Protein 4QMH (pdb70)

Foldseek 3Di:
DDPDDAAACQVVLDPVLLCQLPDPDVVSVVVSLVVVLVSLVVRQAHELRNHPVLLSLLCQCVDPDPVSVQSSLVVLLSVLRRHFQSLLVRCVRHVLSLLQQLQDPDVVSVVSSVSSLVSNCVRNNNLSVLPDLSLLVCLPVHDPSSLLSSLQVLLVPLVPDDLVSHDLVSLVSCLVSLLDQCVDPDPSSVVSSLSNLLSSCLRQNLVRSVVVCVVVVDPPSVSSVVSSVVNRVVHD

Nearest PDB structures (foldseek):
  4qmh-assembly1_A  TM=1.004E+00  e=2.503E-33  Drosophila melanogaster
  4qmi-assembly2_B  TM=9.605E-01  e=7.818E-17  Homo sapiens
  2qk2-assembly1_A  TM=7.156E-01  e=2.755E-08  Drosophila melanogaster
  5nr4-assembly2_B  TM=7.474E-01  e=2.096E-05  Homo sapiens
  8fl3-assembly1_NT  TM=2.876E-01  e=5.074E-02  Homo sapiens

Sequence (236 aa):
ADLLPRVDIAPQITEALLKEMSDKDWKTRNEGLTKLQAIISEARLIKPSIGDLAPALAHRLVDSNAKIAQTTLAICEQLATAMGAGCRNHVRNLFPGFLHALGDNKSFVRAAALNCINSFGEKGGYKEFFESEMIADALKGGSPALKTELWAWLADKLPGLPPKSVSKEDIHSMVPHLYAHICDRNADVRKNANEAVLGIMIHLGFDAMNRALDKQKPASKKDILAALEKARPNLP

Structure (mmCIF, N/CA/C/O backbone):
data_4QMH
#
_entry.id   4QMH
#
_cell.length_a   31.788
_cell.length_b   32.613
_cell.length_c   59.795
_cell.angle_alpha   100.05
_cell.angle_beta   95.23
_cell.angle_gamma   109.95
#
_symmetry.space_group_name_H-M   'P 1'
#
loop_
_entity.id
_entity.type
_entity.pdbx_description
1 polymer LP04448p
2 non-polymer 'SULFATE ION'
3 water water
#
loop_
_atom_site.group_PDB
_atom_site.id
_atom_site.type_symbol
_atom_site.label_atom_id
_atom_site.label_alt_id
_atom_site.label_comp_id
_atom_site.label_asym_id
_atom_site.label_entity_id
_atom_site.label_seq_id
_atom_site.pdbx_PDB_ins_code
_atom_site.Cartn_x
_atom_site.Cartn_y
_atom_site.Cartn_z
_atom_site.occupancy
_atom_site.B_iso_or_equiv
_atom_site.auth_seq_id
_atom_site.auth_comp_id
_atom_site.auth_asym_id
_atom_site.auth_atom_id
_atom_site.pdbx_PDB_model_num
ATOM 1 N N . ALA A 1 6 ? 41.498 -4.384 5.382 1.00 26.31 849 ALA A N 1
ATOM 2 C CA . ALA A 1 6 ? 40.523 -5.218 4.676 1.00 24.08 849 ALA A CA 1
ATOM 3 C C . ALA A 1 6 ? 40.471 -6.640 5.234 1.00 22.69 849 ALA A C 1
ATOM 4 O O . ALA A 1 6 ? 41.503 -7.205 5.619 1.00 23.79 849 ALA A O 1
ATOM 6 N N . ASP A 1 7 ? 39.267 -7.212 5.286 1.00 13.62 850 ASP A N 1
ATOM 7 C CA . ASP A 1 7 ? 39.128 -8.624 5.634 1.00 10.81 850 ASP A CA 1
ATOM 8 C C . ASP A 1 7 ? 39.671 -9.501 4.500 1.00 7.90 850 ASP A C 1
ATOM 9 O O . ASP A 1 7 ? 40.206 -8.984 3.509 1.00 13.14 850 ASP A O 1
ATOM 14 N N . LEU A 1 8 ? 39.566 -10.818 4.652 1.00 7.61 851 LEU A N 1
ATOM 15 C CA . LEU A 1 8 ? 40.129 -11.760 3.689 1.00 9.96 851 LEU A CA 1
ATOM 16 C C . LEU A 1 8 ? 39.060 -12.385 2.797 1.00 11.23 851 LEU A C 1
ATOM 17 O O . LEU A 1 8 ? 39.312 -13.386 2.124 1.00 12.06 851 LEU A O 1
ATOM 22 N N . LEU A 1 9 ? 37.869 -11.795 2.791 1.00 10.68 852 LEU A N 1
ATOM 23 C CA . LEU A 1 9 ? 36.823 -12.242 1.870 1.00 8.38 852 LEU A CA 1
ATOM 24 C C . LEU A 1 9 ? 37.177 -11.872 0.437 1.00 9.72 852 LEU A C 1
ATOM 25 O O . LEU A 1 9 ? 37.816 -10.841 0.184 1.00 13.25 852 LEU A O 1
ATOM 30 N N . PRO A 1 10 ? 36.745 -12.698 -0.523 1.00 12.16 853 PRO A N 1
ATOM 31 C CA . PRO A 1 10 ? 36.979 -12.319 -1.913 1.00 14.22 853 PRO A CA 1
ATOM 32 C C . PRO A 1 10 ? 36.041 -11.176 -2.243 1.00 15.25 853 PRO A C 1
ATOM 33 O O . PRO A 1 10 ? 34.815 -11.282 -2.069 1.00 15.68 853 PRO A O 1
ATOM 37 N N . ARG A 1 11 ? 36.620 -10.065 -2.666 1.00 10.99 854 ARG A N 1
ATOM 38 C CA . ARG A 1 11 ? 35.831 -8.874 -2.927 1.00 9.12 854 ARG A CA 1
ATOM 39 C C . ARG A 1 11 ? 36.066 -8.366 -4.337 1.00 11.17 854 ARG A C 1
ATOM 40 O O . ARG A 1 11 ? 37.207 -8.271 -4.798 1.00 14.70 854 ARG A O 1
ATOM 48 N N . VAL A 1 12 ? 34.971 -8.050 -5.021 1.00 9.29 855 VAL A N 1
ATOM 49 C CA . VAL A 1 12 ? 35.037 -7.540 -6.384 1.00 16.03 855 VAL A CA 1
ATOM 50 C C . VAL A 1 12 ? 35.288 -6.036 -6.366 1.00 14.12 855 VAL A C 1
ATOM 51 O O . VAL A 1 12 ? 34.645 -5.305 -5.619 1.00 13.05 855 VAL A O 1
ATOM 55 N N . ASP A 1 13 ? 36.223 -5.573 -7.191 1.00 13.50 856 ASP A N 1
ATOM 56 C CA . ASP A 1 13 ? 36.400 -4.144 -7.382 1.00 12.46 856 ASP A CA 1
ATOM 57 C C . ASP A 1 13 ? 35.419 -3.685 -8.460 1.00 14.91 856 ASP A C 1
ATOM 58 O O . ASP A 1 13 ? 35.597 -4.008 -9.633 1.00 14.22 856 ASP A O 1
ATOM 63 N N . ILE A 1 14 ? 34.382 -2.950 -8.069 1.00 11.49 857 ILE A N 1
ATOM 64 C CA . ILE A 1 14 ? 33.392 -2.488 -9.048 1.00 12.64 857 ILE A CA 1
ATOM 65 C C . ILE A 1 14 ? 33.719 -1.117 -9.636 1.00 10.59 857 ILE A C 1
ATOM 66 O O . ILE A 1 14 ? 32.974 -0.603 -10.467 1.00 11.89 857 ILE A O 1
ATOM 71 N N . ALA A 1 15 ? 34.825 -0.518 -9.209 1.00 12.00 858 ALA A N 1
ATOM 72 C CA . ALA A 1 15 ? 35.195 0.794 -9.738 1.00 13.42 858 ALA A CA 1
ATOM 73 C C . ALA A 1 15 ? 35.162 0.863 -11.271 1.00 10.79 858 ALA A C 1
ATOM 74 O O . ALA A 1 15 ? 34.649 1.826 -11.824 1.00 14.61 858 ALA A O 1
ATOM 76 N N . PRO A 1 16 ? 35.722 -0.147 -11.960 1.00 14.74 859 PRO A N 1
ATOM 77 C CA . PRO A 1 16 ? 35.698 -0.089 -13.427 1.00 14.80 859 PRO A CA 1
ATOM 78 C C . PRO A 1 16 ? 34.286 -0.027 -14.019 1.00 13.51 859 PRO A C 1
ATOM 79 O O . PRO A 1 16 ? 34.129 0.432 -15.151 1.00 16.58 859 PRO A O 1
ATOM 83 N N . GLN A 1 17 ? 33.283 -0.475 -13.266 1.00 12.09 860 GLN A N 1
ATOM 84 C CA . GLN A 1 17 ? 31.899 -0.472 -13.753 1.00 12.12 860 GLN A CA 1
ATOM 85 C C . GLN A 1 17 ? 31.196 0.856 -13.490 1.00 12.88 860 GLN A C 1
ATOM 86 O O . GLN A 1 17 ? 30.110 1.108 -14.024 1.00 13.07 860 GLN A O 1
ATOM 92 N N . ILE A 1 18 ? 31.807 1.701 -12.665 1.00 11.16 861 ILE A N 1
ATOM 93 C CA . ILE A 1 18 ? 31.256 3.029 -12.416 1.00 10.01 861 ILE A CA 1
ATOM 94 C C . ILE A 1 18 ? 31.761 3.975 -13.503 1.00 15.29 861 ILE A C 1
ATOM 95 O O . ILE A 1 18 ? 32.654 4.794 -13.283 1.00 14.48 861 ILE A O 1
ATOM 100 N N . THR A 1 19 ? 31.162 3.858 -14.679 1.00 10.28 862 THR A N 1
ATOM 101 C CA . THR A 1 19 ? 31.632 4.574 -15.856 1.00 10.67 862 THR A CA 1
ATOM 102 C C . THR A 1 19 ? 31.115 6.008 -15.898 1.00 12.69 862 THR A C 1
ATOM 103 O O . THR A 1 19 ? 30.171 6.367 -15.196 1.00 13.65 862 THR A O 1
ATOM 107 N N . GLU A 1 20 ? 31.733 6.837 -16.732 1.00 14.73 863 GLU A N 1
ATOM 108 C CA . GLU A 1 20 ? 31.233 8.189 -16.916 1.00 13.14 863 GLU A CA 1
ATOM 109 C C . GLU A 1 20 ? 29.789 8.154 -17.407 1.00 16.91 863 GLU A C 1
ATOM 110 O O . GLU A 1 20 ? 28.972 9.005 -17.029 1.00 15.68 863 GLU A O 1
ATOM 116 N N . ALA A 1 21 ? 29.481 7.174 -18.253 1.00 12.90 864 ALA A N 1
ATOM 117 C CA . ALA A 1 21 ? 28.135 7.062 -18.815 1.00 18.64 864 ALA A CA 1
ATOM 118 C C . ALA A 1 21 ? 27.107 6.765 -17.728 1.00 15.06 864 ALA A C 1
ATOM 119 O O . ALA A 1 21 ? 26.017 7.342 -17.724 1.00 14.51 864 ALA A O 1
ATOM 121 N N . LEU A 1 22 ? 27.449 5.851 -16.825 1.00 12.82 865 LEU A N 1
ATOM 122 C CA . LEU A 1 22 ? 26.550 5.520 -15.724 1.00 10.48 865 LEU A CA 1
ATOM 123 C C . LEU A 1 22 ? 26.322 6.751 -14.851 1.00 12.05 865 LEU A C 1
ATOM 124 O O . LEU A 1 22 ? 25.192 7.069 -14.510 1.00 10.72 865 LEU A O 1
ATOM 129 N N . LEU A 1 23 ? 27.395 7.459 -14.501 1.00 10.65 866 LEU A N 1
ATOM 130 C CA . LEU A 1 23 ? 27.249 8.653 -13.677 1.00 11.40 866 LEU A CA 1
ATOM 131 C C . LEU A 1 23 ? 26.433 9.736 -14.374 1.00 9.72 866 LEU A C 1
ATOM 132 O O . LEU A 1 23 ? 25.638 10.433 -13.750 1.00 14.42 866 LEU A O 1
ATOM 137 N N . LYS A 1 24 ? 26.626 9.871 -15.679 1.00 11.92 867 LYS A N 1
ATOM 138 C CA . LYS A 1 24 ? 25.853 10.833 -16.444 1.00 12.66 867 LYS A CA 1
ATOM 139 C C . LYS A 1 24 ? 24.367 10.476 -16.457 1.00 13.13 867 LYS A C 1
ATOM 140 O O . LYS A 1 24 ? 23.513 11.355 -16.312 1.00 18.41 867 LYS A O 1
ATOM 146 N N . GLU A 1 25 ? 24.059 9.191 -16.621 1.00 12.68 868 GLU A N 1
ATOM 147 C CA . GLU A 1 25 ? 22.661 8.750 -16.585 1.00 12.09 868 GLU A CA 1
ATOM 148 C C . GLU A 1 25 ? 22.049 9.023 -15.212 1.00 12.48 868 GLU A C 1
ATOM 149 O O . GLU A 1 25 ? 20.925 9.517 -15.106 1.00 13.69 868 GLU A O 1
ATOM 155 N N . MET A 1 26 ? 22.803 8.710 -14.163 1.00 9.48 869 MET A N 1
ATOM 156 C CA . MET A 1 26 ? 22.351 8.938 -12.790 1.00 7.44 869 MET A CA 1
ATOM 157 C C . MET A 1 26 ? 22.038 10.406 -12.491 1.00 10.42 869 MET A C 1
ATOM 158 O O . MET A 1 26 ? 21.237 10.700 -11.600 1.00 10.04 869 MET A O 1
ATOM 163 N N . SER A 1 27 ? 22.674 11.325 -13.216 1.00 11.48 870 SER A N 1
ATOM 164 C CA . SER A 1 27 ? 22.476 12.751 -12.952 1.00 13.36 870 SER A CA 1
ATOM 165 C C . SER A 1 27 ? 21.690 13.481 -14.054 1.00 14.07 870 SER A C 1
ATOM 166 O O . SER A 1 27 ? 21.701 14.711 -14.125 1.00 18.45 870 SER A O 1
ATOM 169 N N . ASP A 1 28 ? 21.007 12.719 -14.903 1.00 15.61 871 ASP A N 1
ATOM 170 C CA . ASP A 1 28 ? 20.181 13.296 -15.970 1.00 14.57 871 ASP A CA 1
ATOM 171 C C . ASP A 1 28 ? 19.125 14.248 -15.402 1.00 13.38 871 ASP A C 1
ATOM 172 O O . ASP A 1 28 ? 18.716 14.109 -14.258 1.00 13.72 871 ASP A O 1
ATOM 177 N N . LYS A 1 29 ? 18.679 15.212 -16.205 1.00 17.72 872 LYS A N 1
ATOM 178 C CA . LYS A 1 29 ? 17.630 16.135 -15.773 1.00 20.26 872 LYS A CA 1
ATOM 179 C C . LYS A 1 29 ? 16.267 15.451 -15.560 1.00 13.69 872 LYS A C 1
ATOM 180 O O . LYS A 1 29 ? 15.428 15.955 -14.808 1.00 14.67 872 LYS A O 1
ATOM 186 N N . ASP A 1 30 ? 16.059 14.305 -16.206 1.00 16.10 873 ASP A N 1
ATOM 187 C CA . ASP A 1 30 ? 14.792 13.574 -16.111 1.00 15.14 873 ASP A CA 1
ATOM 188 C C . ASP A 1 30 ? 14.855 12.519 -15.019 1.00 13.88 873 ASP A C 1
ATOM 189 O O . ASP A 1 30 ? 15.695 11.633 -15.075 1.00 15.23 873 ASP A O 1
ATOM 194 N N . TRP A 1 31 ? 13.966 12.605 -14.032 1.00 13.20 874 TRP A N 1
ATOM 195 C CA . TRP A 1 31 ? 14.031 11.667 -12.910 1.00 12.13 874 TRP A CA 1
ATOM 196 C C . TRP A 1 31 ? 13.916 10.204 -13.352 1.00 9.69 874 TRP A C 1
ATOM 197 O O . TRP A 1 31 ? 14.555 9.331 -12.764 1.00 12.47 874 TRP A O 1
ATOM 208 N N . LYS A 1 32 ? 13.130 9.930 -14.394 1.00 12.39 875 LYS A N 1
ATOM 209 C CA . LYS A 1 32 ? 12.998 8.552 -14.863 1.00 12.28 875 LYS A CA 1
ATOM 210 C C . LYS A 1 32 ? 14.332 8.029 -15.372 1.00 10.76 875 LYS A C 1
ATOM 211 O O . LYS A 1 32 ? 14.643 6.854 -15.207 1.00 14.27 875 LYS A O 1
ATOM 217 N N . THR A 1 33 ? 15.131 8.910 -15.968 1.00 9.52 876 THR A N 1
ATOM 218 C CA . THR A 1 33 ? 16.449 8.514 -16.454 1.00 12.26 876 THR A CA 1
ATOM 219 C C . THR A 1 33 ? 17.433 8.310 -15.303 1.00 11.07 876 THR A C 1
ATOM 220 O O . THR A 1 33 ? 18.205 7.354 -15.311 1.00 11.18 876 THR A O 1
ATOM 224 N N . ARG A 1 34 ? 17.411 9.202 -14.316 1.00 14.15 877 ARG A N 1
ATOM 225 C CA . ARG A 1 34 ? 18.194 8.973 -13.099 1.00 9.50 877 ARG A CA 1
ATOM 226 C C . ARG A 1 34 ? 17.847 7.615 -12.481 1.00 9.08 877 ARG A C 1
ATOM 227 O O . ARG A 1 34 ? 18.716 6.891 -11.996 1.00 9.66 877 ARG A O 1
ATOM 235 N N . ASN A 1 35 ? 16.568 7.269 -12.500 1.00 9.92 878 ASN A N 1
ATOM 236 C CA . ASN A 1 35 ? 16.143 6.010 -11.908 1.00 11.08 878 ASN A CA 1
ATOM 237 C C . ASN A 1 35 ? 16.713 4.819 -12.668 1.00 10.93 878 ASN A C 1
ATOM 238 O O . ASN A 1 35 ? 17.097 3.814 -12.073 1.00 11.21 878 ASN A O 1
ATOM 243 N N . GLU A 1 36 ? 16.761 4.943 -13.988 1.00 11.32 879 GLU A N 1
ATOM 244 C CA . GLU A 1 36 ? 17.366 3.908 -14.815 1.00 11.74 879 GLU A CA 1
ATOM 245 C C . GLU A 1 36 ? 18.829 3.701 -14.447 1.00 10.47 879 GLU A C 1
ATOM 246 O O . GLU A 1 36 ? 19.322 2.570 -14.447 1.00 12.93 879 GLU A O 1
ATOM 252 N N . GLY A 1 37 ? 19.524 4.792 -14.142 1.00 10.60 880 GLY A N 1
ATOM 253 C CA . GLY A 1 37 ? 20.903 4.710 -13.700 1.00 9.36 880 GLY A CA 1
ATOM 254 C C . GLY A 1 37 ? 21.010 3.951 -12.399 1.00 7.84 880 GLY A C 1
ATOM 255 O O . GLY A 1 37 ? 21.865 3.079 -12.241 1.00 9.75 880 GLY A O 1
ATOM 256 N N . LEU A 1 38 ? 20.149 4.290 -11.446 1.00 8.58 881 LEU A N 1
ATOM 257 C CA . LEU A 1 38 ? 20.156 3.583 -10.171 1.00 8.83 881 LEU A CA 1
ATOM 258 C C . LEU A 1 38 ? 19.799 2.113 -10.367 1.00 7.81 881 LEU A C 1
ATOM 259 O O . LEU A 1 38 ? 20.326 1.255 -9.668 1.00 10.96 881 LEU A O 1
ATOM 264 N N . THR A 1 39 ? 18.927 1.821 -11.330 1.00 10.66 882 THR A N 1
ATOM 265 C CA . THR A 1 39 ? 18.560 0.429 -11.599 1.00 13.57 882 THR A CA 1
ATOM 266 C C . THR A 1 39 ? 19.780 -0.365 -12.040 1.00 11.74 882 THR A C 1
ATOM 267 O O . THR A 1 39 ? 19.995 -1.493 -11.585 1.00 12.53 882 THR A O 1
ATOM 271 N N . LYS A 1 40 ? 20.585 0.230 -12.912 1.00 8.37 883 LYS A N 1
ATOM 272 C CA . LYS A 1 40 ? 21.811 -0.420 -13.377 1.00 8.38 883 LYS A CA 1
ATOM 273 C C . LYS A 1 40 ? 22.791 -0.600 -12.221 1.00 11.48 883 LYS A C 1
ATOM 274 O O . LYS A 1 40 ? 23.432 -1.644 -12.103 1.00 12.97 883 LYS A O 1
ATOM 280 N N . LEU A 1 41 ? 22.891 0.427 -11.374 1.00 10.76 884 LEU A N 1
ATOM 281 C CA . LEU A 1 41 ? 23.786 0.406 -10.223 1.00 9.49 884 LEU A CA 1
ATOM 282 C C . LEU A 1 41 ? 23.426 -0.714 -9.254 1.00 7.55 884 LEU A C 1
ATOM 283 O O . LEU A 1 41 ? 24.296 -1.424 -8.755 1.00 8.78 884 LEU A O 1
ATOM 288 N N . GLN A 1 42 ? 22.132 -0.878 -9.003 1.00 9.73 885 GLN A N 1
ATOM 289 C CA . GLN A 1 42 ? 21.656 -1.900 -8.085 1.00 9.65 885 GLN A CA 1
ATOM 290 C C . GLN A 1 42 ? 22.073 -3.279 -8.578 1.00 11.02 885 GLN A C 1
ATOM 291 O O . GLN A 1 42 ? 22.482 -4.126 -7.790 1.00 12.65 885 GLN A O 1
ATOM 297 N N . ALA A 1 43 ? 21.990 -3.485 -9.893 1.00 10.71 886 ALA A N 1
ATOM 298 C CA . ALA A 1 43 ? 22.335 -4.771 -10.493 1.00 13.01 886 ALA A CA 1
ATOM 299 C C . ALA A 1 43 ? 23.841 -5.038 -10.415 1.00 14.17 886 ALA A C 1
ATOM 300 O O . ALA A 1 43 ? 24.271 -6.185 -10.224 1.00 13.42 886 ALA A O 1
ATOM 302 N N . ILE A 1 44 ? 24.636 -3.981 -10.571 1.00 12.44 887 ILE A N 1
ATOM 303 C CA . ILE A 1 44 ? 26.092 -4.088 -10.478 1.00 11.21 887 ILE A CA 1
ATOM 304 C C . ILE A 1 44 ? 26.487 -4.551 -9.083 1.00 10.75 887 ILE A C 1
ATOM 305 O O . ILE A 1 44 ? 27.300 -5.470 -8.928 1.00 11.45 887 ILE A O 1
ATOM 310 N N . ILE A 1 45 ? 25.900 -3.921 -8.065 1.00 9.90 888 ILE A N 1
ATOM 311 C CA . ILE A 1 45 ? 26.190 -4.298 -6.686 1.00 7.89 888 ILE A CA 1
ATOM 312 C C . ILE A 1 45 ? 25.700 -5.717 -6.371 1.00 11.53 888 ILE A C 1
ATOM 313 O O . ILE A 1 45 ? 26.435 -6.517 -5.788 1.00 11.35 888 ILE A O 1
ATOM 318 N N . SER A 1 46 ? 24.464 -6.035 -6.756 1.00 11.49 889 SER A N 1
ATOM 319 C CA . SER A 1 46 ? 23.904 -7.362 -6.512 1.00 13.55 889 SER A CA 1
ATOM 320 C C . SER A 1 46 ? 24.738 -8.476 -7.136 1.00 12.44 889 SER A C 1
ATOM 321 O O . SER A 1 46 ? 24.952 -9.530 -6.527 1.00 15.79 889 SER A O 1
ATOM 324 N N . GLU A 1 47 ? 25.193 -8.249 -8.361 1.00 10.32 890 GLU A N 1
ATOM 325 C CA . GLU A 1 47 ? 25.938 -9.275 -9.089 1.00 11.89 890 GLU A CA 1
ATOM 326 C C . GLU A 1 47 ? 27.303 -9.511 -8.438 1.00 14.21 890 GLU A C 1
ATOM 327 O O . GLU A 1 47 ? 27.780 -10.645 -8.375 1.00 15.64 890 GLU A O 1
ATOM 333 N N . ALA A 1 48 ? 27.933 -8.444 -7.951 1.00 13.82 891 ALA A N 1
ATOM 334 C CA . ALA A 1 48 ? 29.215 -8.578 -7.265 1.00 11.16 891 ALA A CA 1
ATOM 335 C C . ALA A 1 48 ? 29.082 -9.208 -5.869 1.00 10.75 891 ALA A C 1
ATOM 336 O O . ALA A 1 48 ? 29.933 -10.002 -5.443 1.00 11.82 891 ALA A O 1
ATOM 338 N N . ARG A 1 49 ? 27.996 -8.849 -5.187 1.00 11.18 892 ARG A N 1
ATOM 339 C CA . ARG A 1 49 ? 27.679 -9.263 -3.813 1.00 9.61 892 ARG A CA 1
ATOM 340 C C . ARG A 1 49 ? 28.596 -8.652 -2.750 1.00 10.09 892 ARG A C 1
ATOM 341 O O . ARG A 1 49 ? 28.126 -7.932 -1.872 1.00 9.49 892 ARG A O 1
ATOM 349 N N . LEU A 1 50 ? 29.884 -8.967 -2.816 1.00 8.62 893 LEU A N 1
ATOM 350 C CA . LEU A 1 50 ? 30.857 -8.377 -1.895 1.00 6.41 893 LEU A CA 1
ATOM 351 C C . LEU A 1 50 ? 31.868 -7.579 -2.691 1.00 8.24 893 LEU A C 1
ATOM 352 O O . LEU A 1 50 ? 32.416 -8.072 -3.674 1.00 10.18 893 LEU A O 1
ATOM 357 N N . ILE A 1 51 ? 32.105 -6.337 -2.271 1.00 7.89 894 ILE A N 1
ATOM 358 C CA . ILE A 1 51 ? 32.920 -5.411 -3.059 1.00 5.99 894 ILE A CA 1
ATOM 359 C C . ILE A 1 51 ? 34.030 -4.743 -2.245 1.00 10.82 894 ILE A C 1
ATOM 360 O O . ILE A 1 51 ? 33.974 -4.690 -1.019 1.00 11.12 894 ILE A O 1
ATOM 365 N N . LYS A 1 52 ? 35.041 -4.247 -2.949 1.00 12.35 895 LYS A N 1
ATOM 366 C CA . LYS A 1 52 ? 36.103 -3.463 -2.340 1.00 10.43 895 LYS A CA 1
ATOM 367 C C . LYS A 1 52 ? 35.582 -2.048 -2.100 1.00 8.68 895 LYS A C 1
ATOM 368 O O . LYS A 1 52 ? 34.538 -1.671 -2.622 1.00 8.38 895 LYS A O 1
ATOM 374 N N . PRO A 1 53 ? 36.305 -1.252 -1.302 1.00 9.02 896 PRO A N 1
ATOM 375 C CA . PRO A 1 53 ? 35.851 0.115 -1.016 1.00 12.81 896 PRO A CA 1
ATOM 376 C C . PRO A 1 53 ? 36.039 1.088 -2.179 1.00 7.50 896 PRO A C 1
ATOM 377 O O . PRO A 1 53 ? 35.526 2.202 -2.138 1.00 14.35 896 PRO A O 1
ATOM 381 N N . SER A 1 54 ? 36.784 0.676 -3.197 1.00 11.23 897 SER A N 1
ATOM 382 C CA . SER A 1 54 ? 37.062 1.531 -4.347 1.00 12.31 897 SER A CA 1
ATOM 383 C C . SER A 1 54 ? 35.871 1.560 -5.304 1.00 11.73 897 SER A C 1
ATOM 384 O O . SER A 1 54 ? 35.578 0.565 -5.978 1.00 12.68 897 SER A O 1
ATOM 387 N N . ILE A 1 55 ? 35.183 2.696 -5.366 1.00 7.70 898 ILE A N 1
ATOM 388 C CA . ILE A 1 55 ? 33.997 2.801 -6.214 1.00 9.42 898 ILE A CA 1
ATOM 389 C C . ILE A 1 55 ? 34.056 4.006 -7.149 1.00 11.77 898 ILE A C 1
ATOM 390 O O . ILE A 1 55 ? 33.032 4.573 -7.524 1.00 11.25 898 ILE A O 1
ATOM 395 N N . GLY A 1 56 ? 35.267 4.376 -7.554 1.00 14.75 899 GLY A N 1
ATOM 396 C CA . GLY A 1 56 ? 35.432 5.478 -8.483 1.00 14.82 899 GLY A CA 1
ATOM 397 C C . GLY A 1 56 ? 34.855 6.747 -7.884 1.00 10.62 899 GLY A C 1
ATOM 398 O O . GLY A 1 56 ? 35.149 7.080 -6.733 1.00 13.99 899 GLY A O 1
ATOM 399 N N . ASP A 1 57 ? 34.026 7.452 -8.653 1.00 14.68 900 ASP A N 1
ATOM 400 C CA . ASP A 1 57 ? 33.393 8.676 -8.178 1.00 15.50 900 ASP A CA 1
ATOM 401 C C . ASP A 1 57 ? 31.945 8.455 -7.732 1.00 15.43 900 ASP A C 1
ATOM 402 O O . ASP A 1 57 ? 31.144 9.391 -7.708 1.00 13.77 900 ASP A O 1
ATOM 407 N N . LEU A 1 58 ? 31.611 7.218 -7.384 1.00 13.83 901 LEU A N 1
ATOM 408 C CA . LEU A 1 58 ? 30.230 6.886 -7.061 1.00 10.26 901 LEU A CA 1
ATOM 409 C C . LEU A 1 58 ? 29.704 7.583 -5.801 1.00 11.29 901 LEU A C 1
ATOM 410 O O . LEU A 1 58 ? 28.534 7.956 -5.751 1.00 11.31 901 LEU A O 1
ATOM 415 N N . ALA A 1 59 ? 30.546 7.749 -4.778 1.00 10.73 902 ALA A N 1
ATOM 416 C CA . ALA A 1 59 ? 30.049 8.276 -3.502 1.00 11.48 902 ALA A CA 1
ATOM 417 C C . ALA A 1 59 ? 29.492 9.695 -3.605 1.00 10.94 902 ALA A C 1
ATOM 418 O O . ALA A 1 59 ? 28.388 9.957 -3.140 1.00 10.23 902 ALA A O 1
ATOM 420 N N . PRO A 1 60 ? 30.238 10.618 -4.232 1.00 11.20 903 PRO A N 1
ATOM 421 C CA . PRO A 1 60 ? 29.662 11.958 -4.382 1.00 14.94 903 PRO A CA 1
ATOM 422 C C . PRO A 1 60 ? 28.416 11.940 -5.272 1.00 12.55 903 PRO A C 1
ATOM 423 O O . PRO A 1 60 ? 27.470 12.696 -5.034 1.00 12.91 903 PRO A O 1
ATOM 427 N N . ALA A 1 61 ? 28.415 11.062 -6.268 1.00 11.33 904 ALA A N 1
ATOM 428 C CA . ALA A 1 61 ? 27.257 10.908 -7.143 1.00 10.45 904 ALA A CA 1
ATOM 429 C C . ALA A 1 61 ? 26.031 10.476 -6.346 1.00 11.18 904 ALA A C 1
ATOM 430 O O . ALA A 1 61 ? 24.952 11.036 -6.516 1.00 10.10 904 ALA A O 1
ATOM 432 N N . LEU A 1 62 ? 26.204 9.480 -5.476 1.00 8.04 905 LEU A N 1
ATOM 433 C CA . LEU A 1 62 ? 25.100 9.030 -4.624 1.00 5.36 905 LEU A CA 1
ATOM 434 C C . LEU A 1 62 ? 24.653 10.095 -3.633 1.00 7.50 905 LEU A C 1
ATOM 435 O O . LEU A 1 62 ? 23.468 10.187 -3.306 1.00 8.73 905 LEU A O 1
ATOM 440 N N . ALA A 1 63 ? 25.599 10.892 -3.155 1.00 12.20 906 ALA A N 1
ATOM 441 C CA . ALA A 1 63 ? 25.273 11.952 -2.205 1.00 12.85 906 ALA A CA 1
ATOM 442 C C . ALA A 1 63 ? 24.247 12.924 -2.805 1.00 9.34 906 ALA A C 1
ATOM 443 O O . ALA A 1 63 ? 23.258 13.294 -2.148 1.00 11.38 906 ALA A O 1
ATOM 445 N N . HIS A 1 64 ? 24.456 13.304 -4.059 1.00 11.77 907 HIS A N 1
ATOM 446 C CA . HIS A 1 64 ? 23.493 14.158 -4.744 1.00 14.93 907 HIS A CA 1
ATOM 447 C C . HIS A 1 64 ? 22.117 13.489 -4.848 1.00 12.17 907 HIS A C 1
ATOM 448 O O . HIS A 1 64 ? 21.076 14.146 -4.723 1.00 13.81 907 HIS A O 1
ATOM 455 N N . ARG A 1 65 ? 22.098 12.181 -5.094 1.00 9.43 908 ARG A N 1
ATOM 456 C CA . ARG A 1 65 ? 20.812 11.495 -5.230 1.00 8.29 908 ARG A CA 1
ATOM 457 C C . ARG A 1 65 ? 20.074 11.337 -3.894 1.00 8.06 908 ARG A C 1
ATOM 458 O O . ARG A 1 65 ? 18.846 11.274 -3.857 1.00 8.39 908 ARG A O 1
ATOM 466 N N . LEU A 1 66 ? 20.821 11.285 -2.791 1.00 8.95 909 LEU A N 1
ATOM 467 C CA . LEU A 1 66 ? 20.207 11.211 -1.470 1.00 9.59 909 LEU A CA 1
ATOM 468 C C . LEU A 1 66 ? 19.371 12.460 -1.195 1.00 7.54 909 LEU A C 1
ATOM 469 O O . LEU A 1 66 ? 18.406 12.404 -0.434 1.00 12.36 909 LEU A O 1
ATOM 474 N N . VAL A 1 67 ? 19.781 13.574 -1.801 1.00 10.58 910 VAL A N 1
ATOM 475 C CA . VAL A 1 67 ? 19.061 14.851 -1.678 1.00 11.56 910 VAL A CA 1
ATOM 476 C C . VAL A 1 67 ? 18.417 15.261 -3.003 1.00 10.78 910 VAL A C 1
ATOM 477 O O . VAL A 1 67 ? 18.319 16.446 -3.339 1.00 12.03 910 VAL A O 1
ATOM 481 N N . ASP A 1 68 ? 17.986 14.262 -3.766 1.00 12.38 911 ASP A N 1
ATOM 482 C CA . ASP A 1 68 ? 17.327 14.509 -5.041 1.00 8.77 911 ASP A CA 1
ATOM 483 C C . ASP A 1 68 ? 16.033 15.286 -4.824 1.00 10.64 911 ASP A C 1
ATOM 484 O O . ASP A 1 68 ? 15.373 15.136 -3.801 1.00 12.94 911 ASP A O 1
ATOM 489 N N . SER A 1 69 ? 15.648 16.085 -5.814 1.00 15.90 912 SER A N 1
ATOM 490 C CA . SER A 1 69 ? 14.397 16.828 -5.726 1.00 14.42 912 SER A CA 1
ATOM 491 C C . SER A 1 69 ? 13.184 15.920 -5.962 1.00 15.30 912 SER A C 1
ATOM 492 O O . SER A 1 69 ? 12.053 16.268 -5.628 1.00 16.81 912 SER A O 1
ATOM 495 N N . ASN A 1 70 ? 13.429 14.742 -6.526 1.00 12.19 913 ASN A N 1
ATOM 496 C CA . ASN A 1 70 ? 12.381 13.747 -6.688 1.00 13.62 913 ASN A CA 1
ATOM 497 C C . ASN A 1 70 ? 12.421 12.745 -5.535 1.00 15.06 913 ASN A C 1
ATOM 498 O O . ASN A 1 70 ? 13.449 12.118 -5.284 1.00 13.47 913 ASN A O 1
ATOM 503 N N . ALA A 1 71 ? 11.308 12.614 -4.821 1.00 13.31 914 ALA A N 1
ATOM 504 C CA . ALA A 1 71 ? 11.251 11.771 -3.624 1.00 11.52 914 ALA A CA 1
ATOM 505 C C . ALA A 1 71 ? 11.533 10.299 -3.908 1.00 11.75 914 ALA A C 1
ATOM 506 O O . ALA A 1 71 ? 12.189 9.623 -3.114 1.00 17.22 914 ALA A O 1
ATOM 508 N N . LYS A 1 72 ? 11.025 9.797 -5.029 1.00 12.95 915 LYS A N 1
ATOM 509 C CA . LYS A 1 72 ? 11.258 8.405 -5.410 1.00 11.41 915 LYS A CA 1
ATOM 510 C C . LYS A 1 72 ? 12.748 8.110 -5.562 1.00 8.91 915 LYS A C 1
ATOM 511 O O . LYS A 1 72 ? 13.241 7.087 -5.090 1.00 12.56 915 LYS A O 1
ATOM 517 N N . ILE A 1 73 ? 13.463 9.013 -6.226 1.00 8.69 916 ILE A N 1
ATOM 518 C CA . ILE A 1 73 ? 14.902 8.845 -6.407 1.00 9.27 916 ILE A CA 1
ATOM 519 C C . ILE A 1 73 ? 15.628 8.871 -5.060 1.00 10.43 916 ILE A C 1
ATOM 520 O O . ILE A 1 73 ? 16.499 8.045 -4.796 1.00 9.74 916 ILE A O 1
ATOM 525 N N . ALA A 1 74 ? 15.264 9.826 -4.209 1.00 9.98 917 ALA A N 1
ATOM 526 C CA . ALA A 1 74 ? 15.888 9.941 -2.897 1.00 11.34 917 ALA A CA 1
ATOM 527 C C . ALA A 1 74 ? 15.684 8.678 -2.061 1.00 12.42 917 ALA A C 1
ATOM 528 O O . ALA A 1 74 ? 16.601 8.224 -1.370 1.00 10.46 917 ALA A O 1
ATOM 530 N N . GLN A 1 75 ? 14.481 8.116 -2.120 1.00 9.90 918 GLN A N 1
ATOM 531 C CA . GLN A 1 75 ? 14.173 6.897 -1.390 1.00 14.33 918 GLN A CA 1
ATOM 532 C C . GLN A 1 75 ? 14.917 5.692 -1.957 1.00 11.58 918 GLN A C 1
ATOM 533 O O . GLN A 1 75 ? 15.476 4.888 -1.212 1.00 13.48 918 GLN A O 1
ATOM 539 N N . THR A 1 76 ? 14.939 5.585 -3.281 1.00 8.82 919 THR A N 1
ATOM 540 C CA . THR A 1 76 ? 15.648 4.498 -3.940 1.00 11.24 919 THR A CA 1
ATOM 541 C C . THR A 1 76 ? 17.126 4.546 -3.571 1.00 9.59 919 THR A C 1
ATOM 542 O O . THR A 1 76 ? 17.764 3.506 -3.335 1.00 11.16 919 THR A O 1
ATOM 546 N N . THR A 1 77 ? 17.672 5.755 -3.517 1.00 7.35 920 THR A N 1
ATOM 547 C CA . THR A 1 77 ? 19.083 5.940 -3.199 1.00 8.05 920 THR A CA 1
ATOM 548 C C . THR A 1 77 ? 19.404 5.473 -1.774 1.00 9.64 920 THR A C 1
ATOM 549 O O . THR A 1 77 ? 20.457 4.882 -1.536 1.00 8.23 920 THR A O 1
ATOM 553 N N . LEU A 1 78 ? 18.500 5.709 -0.821 1.00 8.92 921 LEU A N 1
ATOM 554 C CA . LEU A 1 78 ? 18.715 5.194 0.530 1.00 7.70 921 LEU A CA 1
ATOM 555 C C . LEU A 1 78 ? 18.829 3.671 0.506 1.00 9.14 921 LEU A C 1
ATOM 556 O O . LEU A 1 78 ? 19.728 3.105 1.128 1.00 9.36 921 LEU A O 1
ATOM 561 N N . ALA A 1 79 ? 17.923 3.021 -0.225 1.00 10.51 922 ALA A N 1
ATOM 562 C CA . ALA A 1 79 ? 17.954 1.567 -0.373 1.00 11.25 922 ALA A CA 1
ATOM 563 C C . ALA A 1 79 ? 19.277 1.118 -0.973 1.00 10.63 922 ALA A C 1
ATOM 564 O O . ALA A 1 79 ? 19.874 0.139 -0.521 1.00 10.92 922 ALA A O 1
ATOM 566 N N . ILE A 1 80 ? 19.738 1.820 -2.004 1.00 9.24 923 ILE A N 1
ATOM 567 C CA . ILE A 1 80 ? 21.022 1.469 -2.616 1.00 8.65 923 ILE A CA 1
ATOM 568 C C . ILE A 1 80 ? 22.198 1.637 -1.662 1.00 11.84 923 ILE A C 1
ATOM 569 O O . ILE A 1 80 ? 23.119 0.816 -1.646 1.00 10.69 923 ILE A O 1
ATOM 574 N N . CYS A 1 81 ? 22.170 2.689 -0.850 1.00 9.05 924 CYS A N 1
ATOM 575 C CA . CYS A 1 81 ? 23.254 2.899 0.100 1.00 7.94 924 CYS A CA 1
ATOM 576 C C . CYS A 1 81 ? 23.280 1.799 1.154 1.00 11.39 924 CYS A C 1
ATOM 577 O O . CYS A 1 81 ? 24.346 1.401 1.601 1.00 10.37 924 CYS A O 1
ATOM 580 N N . GLU A 1 82 ? 22.114 1.299 1.542 1.00 7.36 925 GLU A N 1
ATOM 581 C CA . GLU A 1 82 ? 22.078 0.205 2.505 1.00 13.66 925 GLU A CA 1
ATOM 582 C C . GLU A 1 82 ? 22.677 -1.042 1.863 1.00 15.30 925 GLU A C 1
ATOM 583 O O . GLU A 1 82 ? 23.483 -1.738 2.485 1.00 12.24 925 GLU A O 1
ATOM 589 N N . GLN A 1 83 ? 22.308 -1.285 0.607 1.00 9.61 926 GLN A N 1
ATOM 590 C CA . GLN A 1 83 ? 22.858 -2.392 -0.174 1.00 9.82 926 GLN A CA 1
ATOM 591 C C . GLN A 1 83 ? 24.382 -2.253 -0.290 1.00 11.90 926 GLN A C 1
ATOM 592 O O . GLN A 1 83 ? 25.125 -3.234 -0.169 1.00 9.82 926 GLN A O 1
ATOM 598 N N . LEU A 1 84 ? 24.848 -1.029 -0.508 1.00 10.78 927 LEU A N 1
ATOM 599 C CA . LEU A 1 84 ? 26.272 -0.786 -0.653 1.00 9.06 927 LEU A CA 1
ATOM 600 C C . LEU A 1 84 ? 27.000 -1.102 0.653 1.00 9.87 927 LEU A C 1
ATOM 601 O O . LEU A 1 84 ? 28.087 -1.697 0.658 1.00 11.05 927 LEU A O 1
ATOM 606 N N . ALA A 1 85 ? 26.400 -0.715 1.775 1.00 9.14 928 ALA A N 1
ATOM 607 C CA . ALA A 1 85 ? 27.025 -0.969 3.070 1.00 12.62 928 ALA A CA 1
ATOM 608 C C . ALA A 1 85 ? 27.220 -2.463 3.277 1.00 10.02 928 ALA A C 1
ATOM 609 O O . ALA A 1 85 ? 28.290 -2.915 3.681 1.00 8.74 928 ALA A O 1
ATOM 611 N N . THR A 1 86 ? 26.168 -3.221 3.001 1.00 10.05 929 THR A N 1
ATOM 612 C CA . THR A 1 86 ? 26.213 -4.665 3.175 1.00 8.25 929 THR A CA 1
ATOM 613 C C . THR A 1 86 ? 27.303 -5.277 2.294 1.00 9.14 929 THR A C 1
ATOM 614 O O . THR A 1 86 ? 28.061 -6.135 2.740 1.00 12.47 929 THR A O 1
ATOM 618 N N . ALA A 1 87 ? 27.381 -4.822 1.050 1.00 11.15 930 ALA A N 1
ATOM 619 C CA . ALA A 1 87 ? 28.372 -5.342 0.105 1.00 9.38 930 ALA A CA 1
ATOM 620 C C . ALA A 1 87 ? 29.810 -4.987 0.491 1.00 7.71 930 ALA A C 1
ATOM 621 O O . ALA A 1 87 ? 30.751 -5.733 0.211 1.00 7.65 930 ALA A O 1
ATOM 623 N N . MET A 1 88 ? 29.983 -3.844 1.144 1.00 8.20 931 MET A N 1
ATOM 624 C CA . MET A 1 88 ? 31.323 -3.298 1.384 1.00 7.75 931 MET A CA 1
ATOM 625 C C . MET A 1 88 ? 31.877 -3.665 2.758 1.00 9.35 931 MET A C 1
ATOM 626 O O . MET A 1 88 ? 33.093 -3.644 2.970 1.00 11.04 931 MET A O 1
ATOM 631 N N . GLY A 1 89 ? 30.994 -4.002 3.691 1.00 8.36 932 GLY A N 1
ATO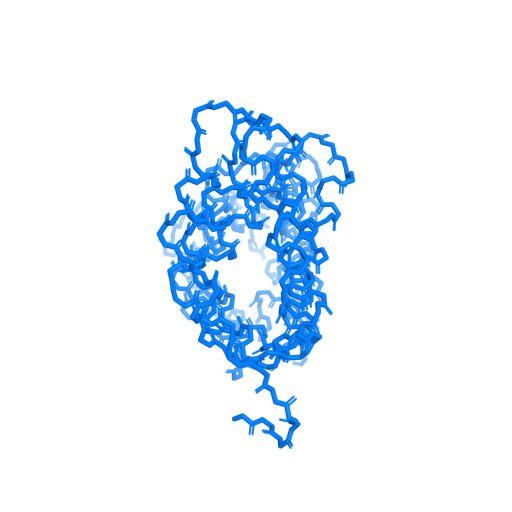M 632 C CA . GLY A 1 89 ? 31.435 -4.328 5.038 1.00 8.86 932 GLY A CA 1
ATOM 633 C C . GLY A 1 89 ? 32.216 -3.165 5.638 1.00 15.25 932 GLY A C 1
ATOM 634 O O . GLY A 1 89 ? 31.794 -2.020 5.502 1.00 13.30 932 GLY A O 1
ATOM 635 N N . ALA A 1 90 ? 33.348 -3.452 6.285 1.00 11.31 933 ALA A N 1
ATOM 636 C CA . ALA A 1 90 ? 34.128 -2.409 6.972 1.00 15.30 933 ALA A CA 1
ATOM 637 C C . ALA A 1 90 ? 34.567 -1.270 6.051 1.00 13.31 933 ALA A C 1
ATOM 638 O O . ALA A 1 90 ? 34.809 -0.158 6.506 1.00 12.66 933 ALA A O 1
ATOM 640 N N . GLY A 1 91 ? 34.678 -1.551 4.759 1.00 10.78 934 GLY A N 1
ATOM 641 C CA . GLY A 1 91 ? 35.098 -0.544 3.805 1.00 12.67 934 GLY A CA 1
ATOM 642 C C . GLY A 1 91 ? 34.123 0.609 3.690 1.00 9.29 934 GLY A C 1
ATOM 643 O O . GLY A 1 91 ? 34.453 1.649 3.138 1.00 11.52 934 GLY A O 1
ATOM 644 N N . CYS A 1 92 ? 32.908 0.439 4.193 1.00 9.73 935 CYS A N 1
ATOM 645 C CA . CYS A 1 92 ? 31.925 1.502 4.038 1.00 9.08 935 CYS A CA 1
ATOM 646 C C . CYS A 1 92 ? 32.330 2.783 4.781 1.00 9.46 935 CYS A C 1
ATOM 647 O O . CYS A 1 92 ? 31.866 3.859 4.427 1.00 10.76 935 CYS A O 1
ATOM 650 N N . ARG A 1 93 ? 33.211 2.677 5.777 1.00 9.68 936 ARG A N 1
ATOM 651 C CA . ARG A 1 93 ? 33.638 3.875 6.521 1.00 11.00 936 ARG A CA 1
ATOM 652 C C . ARG A 1 93 ? 34.299 4.888 5.587 1.00 11.95 936 ARG A C 1
ATOM 653 O O . ARG A 1 93 ? 34.341 6.095 5.880 1.00 12.84 936 ARG A O 1
ATOM 661 N N . ASN A 1 94 ? 34.828 4.394 4.468 1.00 9.59 937 ASN A N 1
ATOM 662 C CA . ASN A 1 94 ? 35.521 5.247 3.506 1.00 8.87 937 ASN A CA 1
ATOM 663 C C . ASN A 1 94 ? 34.633 6.310 2.886 1.00 11.64 937 ASN A C 1
ATOM 664 O O . ASN A 1 94 ? 35.128 7.307 2.357 1.00 14.01 937 ASN A O 1
ATOM 669 N N . HIS A 1 95 ? 33.325 6.099 2.956 1.00 9.92 938 HIS A N 1
ATOM 670 C CA . HIS A 1 95 ? 32.379 6.947 2.239 1.00 8.01 938 HIS A CA 1
ATOM 671 C C . HIS A 1 95 ? 31.422 7.692 3.140 1.00 9.46 938 HIS A C 1
ATOM 672 O O . HIS A 1 95 ? 30.520 8.368 2.658 1.00 8.49 938 HIS A O 1
ATOM 679 N N . VAL A 1 96 ? 31.656 7.605 4.442 1.00 8.88 939 VAL A N 1
ATOM 680 C CA . VAL A 1 96 ? 30.790 8.265 5.416 1.00 9.01 939 VAL A CA 1
ATOM 681 C C . VAL A 1 96 ? 30.742 9.785 5.213 1.00 12.61 939 VAL A C 1
ATOM 682 O O . VAL A 1 96 ? 29.672 10.402 5.252 1.00 9.22 939 VAL A O 1
ATOM 686 N N . ARG A 1 97 ? 31.895 10.395 4.963 1.00 8.84 940 ARG A N 1
ATOM 687 C CA . ARG A 1 97 ? 31.924 11.837 4.738 1.00 9.72 940 ARG A CA 1
ATOM 688 C C . ARG A 1 97 ? 31.027 12.288 3.573 1.00 12.28 940 ARG A C 1
ATOM 689 O O . ARG A 1 97 ? 30.418 13.360 3.625 1.00 10.44 940 ARG A O 1
ATOM 697 N N . ASN A 1 98 ? 30.931 11.469 2.525 1.00 10.61 941 ASN A N 1
ATOM 698 C CA . ASN A 1 98 ? 30.041 11.789 1.412 1.00 11.25 941 ASN A CA 1
ATOM 699 C C . ASN A 1 98 ? 28.566 11.532 1.712 1.00 15.12 941 ASN A C 1
ATOM 700 O O . ASN A 1 98 ? 27.705 12.340 1.365 1.00 17.29 941 ASN A O 1
ATOM 705 N N . LEU A 1 99 ? 28.275 10.413 2.367 1.00 7.05 942 LEU A N 1
ATOM 706 C CA . LEU A 1 99 ? 26.902 9.918 2.432 1.00 6.44 942 LEU A CA 1
ATOM 707 C C . LEU A 1 99 ? 26.162 10.280 3.709 1.00 8.60 942 LEU A C 1
ATOM 708 O O . LEU A 1 99 ? 24.953 10.464 3.685 1.00 6.87 942 LEU A O 1
ATOM 713 N N . PHE A 1 100 ? 26.883 10.358 4.821 1.00 6.51 943 PHE A N 1
ATOM 714 C CA . PHE A 1 100 ? 26.249 10.629 6.111 1.00 8.06 943 PHE A CA 1
ATOM 715 C C . PHE A 1 100 ? 25.469 11.960 6.150 1.00 9.23 943 PHE A C 1
ATOM 716 O O . PHE A 1 100 ? 24.363 11.998 6.677 1.00 7.67 943 PHE A O 1
ATOM 724 N N . PRO A 1 101 ? 26.033 13.051 5.599 1.00 7.54 944 PRO A N 1
ATOM 725 C CA . PRO A 1 101 ? 25.228 14.282 5.588 1.00 10.02 944 PRO A CA 1
ATOM 726 C C . PRO A 1 101 ? 23.874 14.090 4.906 1.00 9.48 944 PRO A C 1
ATOM 727 O O . PRO A 1 101 ? 22.868 14.659 5.361 1.00 8.28 944 PRO A O 1
ATOM 731 N N . GLY A 1 102 ? 23.847 13.281 3.847 1.00 6.88 945 GLY A N 1
ATOM 732 C CA . GLY A 1 102 ? 22.605 13.012 3.137 1.00 6.92 945 GLY A CA 1
ATOM 733 C C . GLY A 1 102 ? 21.644 12.162 3.955 1.00 5.41 945 GLY A C 1
ATOM 734 O O . GLY A 1 102 ? 20.440 12.387 3.943 1.00 6.46 945 GLY A O 1
ATOM 735 N N . PHE A 1 103 ? 22.174 11.166 4.661 1.00 6.26 946 PHE A N 1
ATOM 736 C CA . PHE A 1 103 ? 21.364 10.376 5.579 1.00 5.38 946 PHE A CA 1
ATOM 737 C C . PHE A 1 103 ? 20.751 11.273 6.647 1.00 7.82 946 PHE A C 1
ATOM 738 O O . PHE A 1 103 ? 19.571 11.155 6.982 1.00 7.01 946 PHE A O 1
ATOM 746 N N . LEU A 1 104 ? 21.563 12.168 7.198 1.00 7.99 947 LEU A N 1
ATOM 747 C CA . LEU A 1 104 ? 21.079 13.033 8.261 1.00 11.94 947 LEU A CA 1
ATOM 748 C C . LEU A 1 104 ? 19.975 13.922 7.726 1.00 11.15 947 LEU A C 1
ATOM 749 O O . LEU A 1 104 ? 18.982 14.184 8.403 1.00 11.00 947 LEU A O 1
ATOM 754 N N . HIS A 1 105 ? 20.156 14.413 6.509 1.00 8.08 948 HIS A N 1
ATOM 755 C CA . HIS A 1 105 ? 19.173 15.307 5.956 1.00 8.01 948 HIS A CA 1
ATOM 756 C C . HIS A 1 105 ? 17.830 14.602 5.755 1.00 9.72 948 HIS A C 1
ATOM 757 O O . HIS A 1 105 ? 16.773 15.200 5.961 1.00 13.32 948 HIS A O 1
ATOM 764 N N . ALA A 1 106 ? 17.870 13.321 5.386 1.00 8.77 949 ALA A N 1
ATOM 765 C CA . ALA A 1 106 ? 16.639 12.564 5.183 1.00 6.46 949 ALA A CA 1
ATOM 766 C C . ALA A 1 106 ? 15.916 12.280 6.499 1.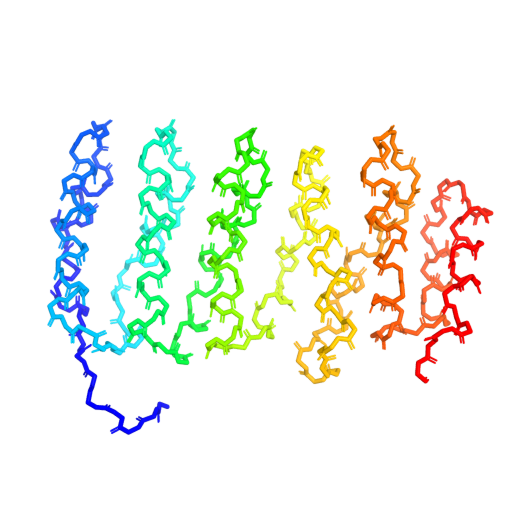00 6.41 949 ALA A C 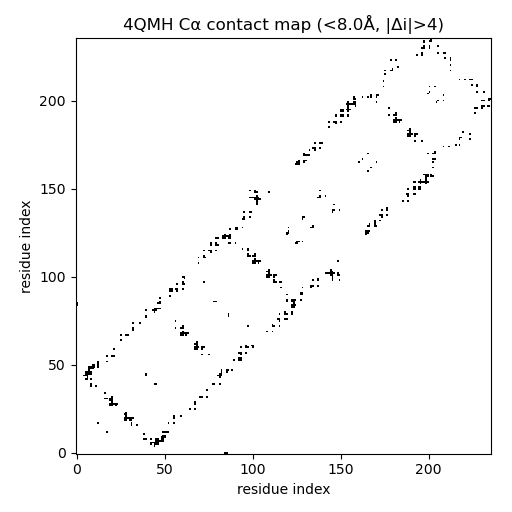1
ATOM 767 O O . ALA A 1 106 ? 14.739 11.922 6.493 1.00 8.21 949 ALA A O 1
ATOM 769 N N . LEU A 1 107 ? 16.624 12.401 7.623 1.00 7.33 950 LEU A N 1
ATOM 770 C CA . LEU A 1 107 ? 15.980 12.256 8.937 1.00 9.77 950 LEU A CA 1
ATOM 771 C C . LEU A 1 107 ? 14.933 13.326 9.177 1.00 12.77 950 LEU A C 1
ATOM 772 O O . LEU A 1 107 ? 14.131 13.215 10.100 1.00 14.34 950 LEU A O 1
ATOM 777 N N . GLY A 1 108 ? 14.968 14.382 8.375 1.00 9.37 951 GLY A N 1
ATOM 778 C CA . GLY A 1 108 ? 14.014 15.472 8.508 1.00 10.25 951 GLY A CA 1
ATOM 779 C C . GLY A 1 108 ? 12.775 15.302 7.651 1.00 12.34 951 GLY A C 1
ATOM 780 O O . GLY A 1 108 ? 11.903 16.179 7.620 1.00 15.67 951 GLY A O 1
ATOM 781 N N . ASP A 1 109 ? 12.692 14.180 6.951 1.00 8.74 952 ASP A N 1
ATOM 782 C CA . ASP A 1 109 ? 11.617 13.956 5.991 1.00 8.39 952 ASP A CA 1
ATOM 783 C C . ASP A 1 109 ? 10.260 13.948 6.696 1.00 14.55 952 ASP A C 1
ATOM 784 O O . ASP A 1 109 ? 10.160 13.520 7.843 1.00 16.20 952 ASP A O 1
ATOM 789 N N . ASN A 1 110 ? 9.230 14.436 6.000 1.00 19.54 953 ASN A N 1
ATOM 790 C CA . ASN A 1 110 ? 7.851 14.431 6.487 1.00 22.82 953 ASN A CA 1
ATOM 791 C C . ASN A 1 110 ? 7.254 13.043 6.667 1.00 20.28 953 ASN A C 1
ATOM 792 O O . ASN A 1 110 ? 6.297 12.869 7.416 1.00 20.68 953 ASN A O 1
ATOM 797 N N . LYS A 1 111 ? 7.800 12.066 5.952 1.00 18.18 954 LYS A N 1
ATOM 798 C CA . LYS A 1 111 ? 7.246 10.717 5.950 1.00 16.25 954 LYS A CA 1
ATOM 799 C C . LYS A 1 111 ? 8.110 9.772 6.795 1.00 19.85 954 LYS A C 1
ATOM 800 O O . LYS A 1 111 ? 9.317 9.651 6.563 1.00 15.53 954 LYS A O 1
ATOM 806 N N . SER A 1 112 ? 7.483 9.101 7.761 1.00 14.73 955 SER A N 1
ATOM 807 C CA . SER A 1 112 ? 8.190 8.263 8.730 1.00 16.68 955 SER A CA 1
ATOM 808 C C . SER A 1 112 ? 8.985 7.123 8.097 1.00 19.25 955 SER A C 1
ATOM 809 O O . SER A 1 112 ? 10.029 6.739 8.612 1.00 15.55 955 SER A O 1
ATOM 812 N N . PHE A 1 113 ? 8.490 6.561 6.997 1.00 13.31 956 PHE A N 1
ATOM 813 C CA . PHE A 1 113 ? 9.216 5.469 6.366 1.00 14.23 956 PHE A CA 1
ATOM 814 C C . PHE A 1 113 ? 10.532 5.949 5.756 1.00 14.89 956 PHE A C 1
ATOM 815 O O . PHE A 1 113 ? 11.487 5.182 5.673 1.00 18.14 956 PHE A O 1
ATOM 823 N N . VAL A 1 114 ? 10.589 7.213 5.337 1.00 12.89 957 VAL A N 1
ATOM 824 C CA . VAL A 1 114 ? 11.828 7.765 4.801 1.00 10.27 957 VAL A CA 1
ATOM 825 C C . VAL A 1 114 ? 12.790 8.008 5.954 1.00 11.22 957 VAL A C 1
ATOM 826 O O . VAL A 1 114 ? 13.979 7.690 5.864 1.00 12.30 957 VAL A O 1
ATOM 830 N N . ARG A 1 115 ? 12.280 8.555 7.050 1.00 8.92 958 ARG A N 1
ATOM 831 C CA . ARG A 1 115 ? 13.153 8.761 8.212 1.00 10.61 958 ARG A CA 1
ATOM 832 C C . ARG A 1 115 ? 13.713 7.419 8.700 1.00 14.10 958 ARG A C 1
ATOM 833 O O . ARG A 1 115 ? 14.858 7.340 9.133 1.00 14.10 958 ARG A O 1
ATOM 841 N N . ALA A 1 116 ? 12.915 6.359 8.579 1.00 14.46 959 ALA A N 1
ATOM 842 C CA . ALA A 1 116 ? 13.325 5.031 9.034 1.00 13.42 959 ALA A CA 1
ATOM 843 C C . ALA A 1 116 ? 14.400 4.443 8.134 1.00 11.78 959 ALA A C 1
ATOM 844 O O . ALA A 1 116 ? 15.356 3.817 8.608 1.00 13.99 959 ALA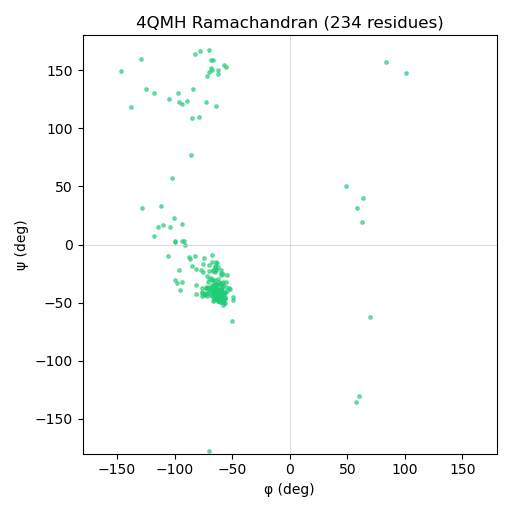 A O 1
ATOM 846 N N . ALA A 1 117 ? 14.229 4.632 6.831 1.00 11.76 960 ALA A N 1
ATOM 847 C CA . ALA A 1 117 ? 15.234 4.218 5.868 1.00 16.18 960 ALA A CA 1
ATOM 848 C C . ALA A 1 117 ? 16.542 4.944 6.146 1.00 13.32 960 ALA A C 1
ATOM 849 O O . ALA A 1 117 ? 17.620 4.350 6.070 1.00 13.42 960 ALA A O 1
ATOM 851 N N . ALA A 1 118 ? 16.448 6.230 6.480 1.00 9.88 961 ALA A N 1
ATOM 852 C CA . ALA A 1 118 ? 17.634 7.024 6.757 1.00 9.09 961 ALA A CA 1
ATOM 853 C C . ALA A 1 118 ? 18.331 6.506 8.020 1.00 8.45 961 ALA A C 1
ATOM 854 O O . ALA A 1 118 ? 19.553 6.363 8.052 1.00 11.35 961 ALA A O 1
ATOM 856 N N . LEU A 1 119 ? 17.548 6.226 9.057 1.00 8.23 962 LEU A N 1
ATOM 857 C CA . LEU A 1 119 ? 18.097 5.686 10.304 1.00 10.03 962 LEU A CA 1
ATOM 858 C C . LEU A 1 119 ? 18.770 4.337 10.071 1.00 9.54 962 LEU A C 1
ATOM 859 O O . LEU A 1 119 ? 19.810 4.046 10.649 1.00 13.75 962 LEU A O 1
ATOM 864 N N . ASN A 1 120 ? 18.169 3.520 9.216 1.00 14.85 963 ASN A N 1
ATOM 865 C CA . ASN A 1 120 ? 18.703 2.195 8.919 1.00 12.89 963 ASN A CA 1
ATOM 866 C C . ASN A 1 120 ? 20.037 2.262 8.196 1.00 13.04 963 ASN A C 1
ATOM 867 O O . ASN A 1 120 ? 20.934 1.466 8.459 1.00 17.70 963 ASN A O 1
ATOM 872 N N . CYS A 1 121 ? 20.156 3.207 7.269 1.00 10.57 964 CYS A N 1
ATOM 873 C CA . CYS A 1 121 ? 21.430 3.459 6.614 1.00 12.56 964 CYS A CA 1
ATOM 874 C C . CYS A 1 121 ? 22.471 3.865 7.629 1.00 11.90 964 CYS A C 1
ATOM 875 O O . CYS A 1 121 ? 23.589 3.361 7.621 1.00 13.73 964 CYS A O 1
ATOM 878 N N . ILE A 1 122 ? 22.118 4.824 8.479 1.00 9.36 965 ILE A N 1
ATOM 879 C CA . ILE A 1 122 ? 23.061 5.306 9.460 1.00 8.33 965 ILE A CA 1
ATOM 880 C C . ILE A 1 122 ? 23.544 4.155 10.324 1.00 9.57 965 ILE A C 1
ATOM 881 O O . ILE A 1 122 ? 24.740 3.956 10.486 1.00 12.10 965 ILE A O 1
ATOM 886 N N . ASN A 1 123 ? 22.607 3.383 10.858 1.00 12.23 966 ASN A N 1
ATOM 887 C CA . ASN A 1 123 ? 22.987 2.313 11.772 1.00 11.04 966 ASN A CA 1
ATOM 888 C C . ASN A 1 123 ? 23.702 1.157 11.072 1.00 13.79 966 ASN A C 1
ATOM 889 O O . ASN A 1 123 ? 24.549 0.501 11.672 1.00 16.55 966 ASN A O 1
ATOM 894 N N . SER A 1 124 ? 23.375 0.925 9.804 1.00 15.89 967 SER A N 1
ATOM 895 C CA . SER A 1 124 ? 24.112 -0.070 9.031 1.00 15.03 967 SER A CA 1
ATOM 896 C C . SER A 1 124 ? 25.561 0.342 8.822 1.00 14.20 967 SER A C 1
ATOM 897 O O . SER A 1 124 ? 26.481 -0.460 9.034 1.00 15.06 967 SER A O 1
ATOM 900 N N . PHE A 1 125 ? 25.779 1.586 8.400 1.00 7.46 968 PHE A N 1
ATOM 901 C CA . PHE A 1 125 ? 27.135 2.082 8.254 1.00 9.45 968 PHE A CA 1
ATOM 902 C C . PHE A 1 125 ? 27.852 2.067 9.600 1.00 17.04 968 PHE A C 1
ATOM 903 O O . PHE A 1 125 ? 29.032 1.733 9.676 1.00 13.93 968 PHE A O 1
ATOM 911 N N . GLY A 1 126 ? 27.136 2.419 10.663 1.00 14.42 969 GLY A N 1
ATOM 912 C CA . GLY A 1 126 ? 27.748 2.467 11.984 1.00 16.31 969 GLY A CA 1
ATOM 913 C C . GLY A 1 126 ? 28.247 1.106 12.434 1.00 18.18 969 GLY A C 1
ATOM 914 O O . GLY A 1 126 ? 29.386 0.955 12.880 1.00 20.27 969 GLY A O 1
ATOM 915 N N . GLU A 1 127 ? 27.388 0.107 12.308 1.00 12.47 970 GLU A N 1
ATOM 916 C CA . GLU A 1 127 ? 27.735 -1.256 12.688 1.00 20.43 970 GLU A CA 1
ATOM 917 C C . GLU A 1 127 ? 28.870 -1.839 11.852 1.00 21.57 970 GLU A C 1
ATOM 918 O O . GLU A 1 127 ? 29.757 -2.509 12.376 1.00 18.91 970 GLU A O 1
ATOM 924 N N . LYS A 1 128 ? 28.839 -1.582 10.550 1.00 19.77 971 LYS A N 1
ATOM 925 C CA . LYS A 1 128 ? 29.785 -2.206 9.635 1.00 18.13 971 LYS A CA 1
ATOM 926 C C . LYS A 1 128 ? 31.135 -1.505 9.597 1.00 21.98 971 LYS A C 1
ATOM 927 O O . LYS A 1 128 ? 32.183 -2.155 9.591 1.00 26.15 971 LYS A O 1
ATOM 933 N N . GLY A 1 129 ? 31.117 -0.177 9.575 1.00 17.34 972 GLY A N 1
ATOM 934 C CA . GL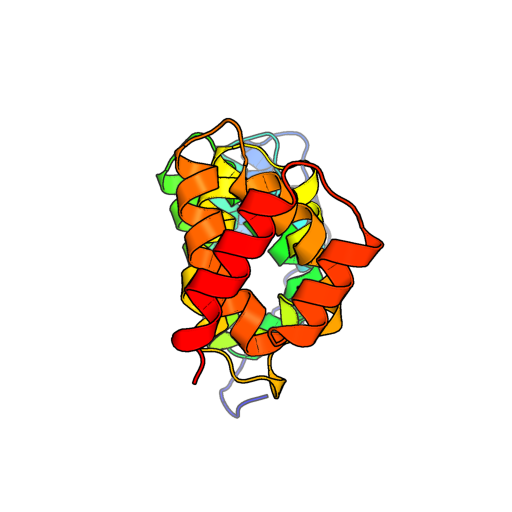Y A 1 129 ? 32.342 0.583 9.424 1.00 21.14 972 GLY A CA 1
ATOM 935 C C . GLY A 1 129 ? 32.814 1.248 10.698 1.00 18.91 972 GLY A C 1
ATOM 936 O O . GLY A 1 129 ? 33.928 1.771 10.745 1.00 19.38 972 GLY A O 1
ATOM 937 N N . GLY A 1 130 ? 31.963 1.232 11.720 1.00 20.02 973 GLY A N 1
ATOM 938 C CA . GLY A 1 130 ? 32.239 1.908 12.975 1.00 20.34 973 GLY A CA 1
ATOM 939 C C . GLY A 1 130 ? 31.514 3.240 13.071 1.00 21.40 973 GLY A C 1
ATOM 940 O O . GLY A 1 130 ? 31.292 3.920 12.074 1.00 21.35 973 GLY A O 1
ATOM 941 N N . TYR A 1 131 ? 31.136 3.620 14.283 1.00 11.94 974 TYR A N 1
ATOM 942 C CA . TYR A 1 131 ? 30.409 4.861 14.476 1.00 8.70 974 TYR A CA 1
ATOM 943 C C . TYR A 1 131 ? 31.362 6.051 14.536 1.00 14.50 974 TYR A C 1
ATOM 944 O O . TYR A 1 131 ? 30.935 7.201 14.490 1.00 15.51 974 TYR A O 1
ATOM 953 N N . LYS A 1 132 ? 32.656 5.768 14.610 1.00 17.31 975 LYS A N 1
ATOM 954 C CA . LYS A 1 132 ? 33.664 6.799 14.817 1.00 15.97 975 LYS A CA 1
ATOM 955 C C . LYS A 1 132 ? 33.620 7.865 13.734 1.00 15.64 975 LYS A C 1
ATOM 956 O O . LYS A 1 132 ? 33.751 9.053 14.021 1.00 13.04 975 LYS A O 1
ATOM 962 N N . GLU A 1 133 ? 33.438 7.441 12.484 1.00 12.84 976 GLU A N 1
ATOM 963 C CA . GLU A 1 133 ? 33.442 8.384 11.370 1.00 14.58 976 GLU A CA 1
ATOM 964 C C . GLU A 1 133 ? 32.263 9.342 11.355 1.00 8.41 976 GLU A C 1
ATOM 965 O O . GLU A 1 133 ? 32.314 10.350 10.639 1.00 12.00 976 GLU A O 1
ATOM 971 N N . PHE A 1 134 ? 31.211 9.056 12.125 1.00 13.77 977 PHE A N 1
ATOM 972 C CA . PHE A 1 134 ? 30.050 9.962 12.190 1.00 9.88 977 PHE A CA 1
ATOM 973 C C . PHE A 1 134 ? 30.355 11.203 13.023 1.00 8.99 977 PHE A C 1
ATOM 974 O O . PHE A 1 134 ? 29.693 12.238 12.891 1.00 12.70 977 PHE A O 1
ATOM 982 N N . PHE A 1 135 ? 31.326 11.078 13.923 1.00 9.57 978 PHE A N 1
ATOM 983 C CA . PHE A 1 135 ? 31.621 12.119 14.908 1.00 10.75 978 PHE A CA 1
ATOM 984 C C . PHE A 1 135 ? 32.849 12.926 14.505 1.00 15.63 978 PHE A C 1
ATOM 985 O O . PHE A 1 135 ? 33.828 13.028 15.244 1.00 14.43 978 PHE A O 1
ATOM 993 N N . GLU A 1 136 ? 32.755 13.503 13.312 1.00 12.12 979 GLU A N 1
ATOM 994 C CA . GLU A 1 136 ? 33.821 14.271 12.701 1.00 9.95 979 GLU A CA 1
ATOM 995 C C . GLU A 1 136 ? 33.225 15.399 11.877 1.00 10.58 979 GLU A C 1
ATOM 996 O O . GLU A 1 136 ? 32.117 15.280 11.345 1.00 11.84 979 GLU A O 1
ATOM 1002 N N . SER A 1 137 ? 33.973 16.493 11.791 1.00 11.57 980 SER A N 1
ATOM 1003 C CA . SER A 1 137 ? 33.696 17.580 10.861 1.00 12.69 980 SER A CA 1
ATOM 1004 C C . SER A 1 137 ? 32.370 18.288 11.080 1.00 10.48 980 SER A C 1
ATOM 1005 O O . SER A 1 137 ? 31.875 18.966 10.184 1.00 11.32 980 SER A O 1
ATOM 1008 N N . GLU A 1 138 ? 31.822 18.132 12.284 1.00 10.55 981 GLU A N 1
ATOM 1009 C CA . GLU A 1 138 ? 30.574 18.779 12.684 1.00 7.87 981 GLU A CA 1
ATOM 1010 C C . GLU A 1 138 ? 29.393 18.431 11.791 1.00 8.86 981 GLU A C 1
ATOM 1011 O O . GLU A 1 138 ? 28.491 19.236 11.616 1.00 9.09 981 GLU A O 1
ATOM 1017 N N . MET A 1 139 ? 29.386 17.227 11.238 1.00 7.02 982 MET A N 1
ATOM 1018 C CA . MET A 1 139 ? 28.239 16.805 10.427 1.00 9.33 982 MET A CA 1
ATOM 1019 C C . MET A 1 139 ? 26.952 16.789 11.238 1.00 10.76 982 MET A C 1
ATOM 1020 O O . MET A 1 139 ? 25.911 17.273 10.789 1.00 10.41 982 MET A O 1
ATOM 1025 N N . ILE A 1 140 ? 27.031 16.239 12.440 1.00 8.01 983 ILE A N 1
ATOM 1026 C CA . ILE A 1 140 ? 25.859 16.183 13.311 1.00 6.71 983 ILE A CA 1
ATOM 1027 C C . ILE A 1 140 ? 25.431 17.592 13.769 1.00 8.87 983 ILE A C 1
ATOM 1028 O O . ILE A 1 140 ? 24.255 17.961 13.671 1.00 8.86 983 ILE A O 1
ATOM 1033 N N . ALA A 1 141 ? 26.384 18.388 14.244 1.00 8.07 984 ALA A N 1
ATOM 1034 C CA . ALA A 1 141 ? 26.070 19.754 14.664 1.00 8.65 984 ALA A CA 1
ATOM 1035 C C . ALA A 1 141 ? 25.471 20.591 13.531 1.00 11.14 984 ALA A C 1
ATOM 1036 O O . ALA A 1 141 ? 24.556 21.377 13.753 1.00 13.56 984 ALA A O 1
ATOM 1038 N N . ASP A 1 142 ? 25.984 20.420 12.319 1.00 8.87 985 ASP A N 1
ATOM 1039 C CA . ASP A 1 142 ? 25.469 21.185 11.190 1.00 11.37 985 ASP A CA 1
ATOM 1040 C C . ASP A 1 142 ? 24.026 20.787 10.886 1.00 12.87 985 ASP A C 1
ATOM 1041 O O . ASP A 1 142 ? 23.211 21.633 10.494 1.00 15.73 985 ASP A O 1
ATOM 1046 N N . ALA A 1 143 ? 23.703 19.506 11.055 1.00 8.81 986 ALA A N 1
ATOM 1047 C CA . ALA A 1 143 ? 22.321 19.066 10.843 1.00 7.00 986 ALA A CA 1
ATOM 1048 C C . ALA A 1 143 ? 21.404 19.610 11.937 1.00 9.72 986 ALA A C 1
ATOM 1049 O O . ALA A 1 143 ? 20.272 19.996 11.678 1.00 11.42 986 ALA A O 1
ATOM 1051 N N . LEU A 1 144 ? 21.897 19.642 13.172 1.00 10.38 987 LEU A N 1
ATOM 1052 C CA . LEU A 1 144 ? 21.090 20.132 14.286 1.00 8.78 987 LEU A CA 1
ATOM 1053 C C . LEU A 1 144 ? 20.827 21.630 14.136 1.00 15.44 987 LEU A C 1
ATOM 1054 O O . LEU A 1 144 ? 19.721 22.114 14.399 1.00 15.74 987 LEU A O 1
ATOM 1059 N N . LYS A 1 145 ? 21.860 22.346 13.708 1.00 14.12 988 LYS A N 1
ATOM 1060 C CA . LYS A 1 145 ? 21.851 23.804 13.620 1.00 19.86 988 LYS A CA 1
ATOM 1061 C C . LYS A 1 145 ? 20.631 24.346 12.879 1.00 28.23 988 LYS A C 1
ATOM 1062 O O . LYS A 1 145 ? 19.786 25.025 13.468 1.00 33.97 988 LYS A O 1
ATOM 1068 N N . GLY A 1 146 ? 20.529 24.058 11.589 1.00 23.64 989 GLY A N 1
ATOM 1069 C CA . GLY A 1 146 ? 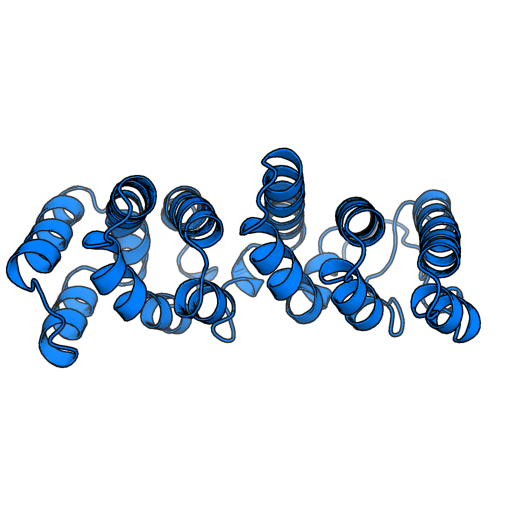19.422 24.611 10.831 1.00 32.66 989 GLY A CA 1
ATOM 1070 C C . GLY A 1 146 ? 18.245 23.661 10.768 1.00 27.19 989 GLY A C 1
ATOM 1071 O O . GLY A 1 146 ? 17.351 23.814 9.936 1.00 21.91 989 GLY A O 1
ATOM 1072 N N . GLY A 1 147 ? 18.229 22.685 11.666 1.00 19.30 990 GLY A N 1
ATOM 1073 C CA . GLY A 1 147 ? 17.386 21.523 11.480 1.00 13.84 990 GLY A CA 1
ATOM 1074 C C . GLY A 1 147 ? 15.896 21.716 11.651 1.00 15.62 990 GLY A C 1
ATOM 1075 O O . GLY A 1 147 ? 15.448 22.492 12.496 1.00 15.04 990 GLY A O 1
ATOM 1076 N N . SER A 1 148 ? 15.134 20.984 10.850 1.00 14.01 991 SER A N 1
ATOM 1077 C CA . SER A 1 148 ? 13.692 20.907 11.000 1.00 15.01 991 SER A CA 1
ATOM 1078 C C . SER A 1 148 ? 13.348 20.204 12.309 1.00 15.14 991 SER A C 1
ATOM 1079 O O . SER A 1 148 ? 14.173 19.479 12.871 1.00 12.03 991 SER A O 1
ATOM 1082 N N . PRO A 1 149 ? 12.132 20.424 12.815 1.00 16.73 992 PRO A N 1
ATOM 1083 C CA . PRO A 1 149 ? 11.709 19.737 14.041 1.00 8.75 992 PRO A CA 1
ATOM 1084 C C . PRO A 1 149 ? 11.807 18.213 13.930 1.00 10.35 992 PRO A C 1
ATOM 1085 O O . PRO A 1 149 ? 12.234 17.566 14.886 1.00 10.51 992 PRO A O 1
ATOM 1089 N N . ALA A 1 150 ? 11.417 17.645 12.790 1.00 10.88 993 ALA A N 1
ATOM 1090 C CA . ALA A 1 150 ? 11.515 16.197 12.610 1.00 10.95 993 ALA A CA 1
ATOM 1091 C C . ALA A 1 150 ? 12.965 15.734 12.714 1.00 11.83 993 ALA A C 1
ATOM 1092 O O . ALA A 1 150 ? 13.265 14.746 13.383 1.00 13.17 993 ALA A O 1
ATOM 1094 N N . LEU A 1 151 ? 13.868 16.453 12.055 1.00 10.90 994 LEU A N 1
ATOM 1095 C CA . LEU A 1 151 ? 15.280 16.078 12.094 1.00 8.97 994 LEU A CA 1
ATOM 1096 C C . LEU A 1 151 ? 15.822 16.159 13.516 1.00 8.87 994 LEU A C 1
ATOM 1097 O O . LEU A 1 151 ? 16.482 15.224 13.993 1.00 9.70 994 LEU A O 1
ATOM 1102 N N . LYS A 1 152 ? 15.533 17.252 14.211 1.00 10.58 995 LYS A N 1
ATOM 1103 C CA . LYS A 1 152 ? 16.013 17.393 15.580 1.00 10.19 995 LYS A CA 1
ATOM 1104 C C . LYS A 1 152 ? 15.462 16.277 16.469 1.00 11.44 995 LYS A C 1
ATOM 1105 O O . LYS A 1 152 ? 16.184 15.724 17.294 1.00 10.48 995 LYS A O 1
ATOM 1111 N N . THR A 1 153 ? 14.187 15.945 16.300 1.00 10.18 996 THR A N 1
ATOM 1112 C CA . THR A 1 153 ? 13.588 14.852 17.060 1.00 10.09 996 THR A CA 1
ATOM 1113 C C . THR A 1 153 ? 14.328 13.537 16.834 1.00 8.10 996 THR A C 1
ATOM 1114 O O . THR A 1 153 ? 14.735 12.873 17.789 1.00 9.59 996 THR A O 1
ATOM 1118 N N . GLU A 1 154 ? 14.524 13.166 15.570 1.00 10.95 997 GLU A N 1
ATOM 1119 C CA . GLU A 1 154 ? 15.180 11.894 15.254 1.00 10.56 997 GLU A CA 1
ATOM 1120 C C . GLU A 1 154 ? 16.631 11.895 15.699 1.00 9.95 997 GLU A C 1
ATOM 1121 O O . GLU A 1 154 ? 17.125 10.898 16.219 1.00 9.82 997 GLU A O 1
ATOM 1127 N N . LEU A 1 155 ? 17.312 13.016 15.486 1.00 8.31 998 LEU A N 1
ATOM 1128 C CA . LEU A 1 155 ? 18.755 13.053 15.715 1.00 9.61 998 LEU A CA 1
ATOM 1129 C C . LEU A 1 155 ? 19.107 13.052 17.201 1.00 9.67 998 LEU A C 1
ATOM 1130 O O . LEU A 1 155 ? 20.028 12.351 17.626 1.00 8.00 998 LEU A O 1
ATOM 1135 N N . TRP A 1 156 ? 18.370 13.808 18.011 1.00 9.98 999 TRP A N 1
ATOM 1136 C CA . TRP A 1 156 ? 18.571 13.711 19.450 1.00 9.57 999 TRP A CA 1
ATOM 1137 C C . TRP A 1 156 ? 18.234 12.314 19.996 1.00 9.45 999 TRP A C 1
ATOM 1138 O O . TRP A 1 156 ? 18.883 11.836 20.922 1.00 10.16 999 TRP A O 1
ATOM 1149 N N . ALA A 1 157 ? 17.226 11.654 19.432 1.00 9.07 1000 ALA A N 1
ATOM 1150 C CA . ALA A 1 157 ? 16.883 10.309 19.893 1.00 9.53 1000 ALA A CA 1
ATOM 1151 C C . ALA A 1 157 ? 18.039 9.376 19.589 1.00 10.35 1000 ALA A C 1
ATOM 1152 O O . ALA A 1 157 ? 18.392 8.520 20.393 1.00 12.84 1000 ALA A O 1
ATOM 1154 N N . TRP A 1 158 ? 18.618 9.544 18.404 1.00 11.04 1001 TRP A N 1
ATOM 1155 C CA . TRP A 1 158 ? 19.704 8.678 17.970 1.00 10.39 1001 TRP A CA 1
ATOM 1156 C C . TRP A 1 158 ? 20.934 8.909 18.829 1.00 8.25 1001 TRP A C 1
ATOM 1157 O O . TRP A 1 158 ? 21.573 7.960 19.266 1.00 10.20 1001 TRP A O 1
ATOM 1168 N N . LEU A 1 159 ? 21.260 10.168 19.092 1.00 8.23 1002 LEU A N 1
ATOM 1169 C CA . LEU A 1 159 ? 22.398 10.460 19.954 1.00 8.34 1002 LEU A CA 1
ATOM 1170 C C . LEU A 1 159 ? 22.167 9.918 21.359 1.00 9.31 1002 LEU A C 1
ATOM 1171 O O . LEU A 1 159 ? 23.079 9.370 21.970 1.00 11.27 1002 LEU A O 1
ATOM 1176 N N . ALA A 1 160 ? 20.944 10.062 21.867 1.00 9.14 1003 ALA A N 1
ATOM 1177 C CA . ALA A 1 160 ? 20.633 9.603 23.220 1.00 10.61 1003 ALA A CA 1
ATOM 1178 C C . ALA A 1 160 ? 20.761 8.091 23.308 1.00 10.48 1003 ALA A C 1
ATOM 1179 O O . ALA A 1 160 ? 21.183 7.540 24.327 1.00 15.70 1003 ALA A O 1
ATOM 1181 N N . ASP A 1 161 ? 20.415 7.426 22.214 1.00 14.15 1004 ASP A N 1
ATOM 1182 C CA . ASP A 1 161 ? 20.438 5.976 22.129 1.00 14.09 1004 ASP A CA 1
ATOM 1183 C C . ASP A 1 161 ? 21.866 5.447 21.980 1.00 17.65 1004 ASP A C 1
ATOM 1184 O O . ASP A 1 161 ? 22.225 4.457 22.606 1.00 23.02 1004 ASP A O 1
ATOM 1189 N N . LYS A 1 162 ? 22.681 6.119 21.170 1.00 12.61 1005 LYS A N 1
ATOM 1190 C CA . LYS A 1 162 ? 23.973 5.564 20.771 1.00 11.29 1005 LYS A CA 1
ATOM 1191 C C . LYS A 1 162 ? 25.162 6.014 21.620 1.00 12.82 1005 LYS A C 1
ATOM 1192 O O . LYS A 1 162 ? 26.053 5.205 21.914 1.00 12.82 1005 LYS A O 1
ATOM 1198 N N . LEU A 1 163 ? 25.197 7.286 22.015 1.00 11.83 1006 LEU A N 1
ATOM 1199 C CA . LEU A 1 163 ? 26.366 7.790 22.751 1.00 12.52 1006 LEU A CA 1
ATOM 1200 C C . LEU A 1 163 ? 26.696 7.016 24.036 1.00 13.34 1006 LEU A C 1
ATOM 1201 O O . LEU A 1 163 ? 27.868 6.784 24.325 1.00 12.35 1006 LEU A O 1
ATOM 1206 N N . PRO A 1 164 ? 25.679 6.635 24.821 1.00 12.37 1007 PRO A N 1
ATOM 1207 C CA . PRO A 1 164 ? 26.061 5.953 26.066 1.00 13.33 1007 PRO A CA 1
ATOM 1208 C C . PRO A 1 164 ? 26.771 4.608 25.837 1.00 12.93 1007 PRO A C 1
ATOM 1209 O O . PRO A 1 164 ? 27.506 4.151 26.719 1.00 18.59 1007 PRO A O 1
ATOM 1213 N N . GLY A 1 165 ? 26.581 3.997 24.668 1.00 13.68 1008 GLY A N 1
ATOM 1214 C CA . GLY A 1 165 ? 27.162 2.691 24.402 1.00 11.71 1008 GLY A CA 1
ATOM 1215 C C . GLY A 1 165 ? 28.435 2.708 23.576 1.00 14.98 1008 GLY A C 1
ATOM 1216 O O . GLY A 1 165 ? 28.990 1.656 23.249 1.00 16.92 1008 GLY A O 1
ATOM 1217 N N . LEU A 1 166 ? 28.895 3.905 23.232 1.00 12.76 1009 LEU A N 1
ATOM 1218 C CA . LEU A 1 166 ? 30.116 4.067 22.451 1.00 11.05 1009 LEU A CA 1
ATOM 1219 C C . LEU A 1 166 ? 31.284 4.351 23.382 1.00 14.68 1009 LEU A C 1
ATOM 1220 O O . LEU A 1 166 ? 31.196 5.222 24.249 1.00 16.74 1009 LEU A O 1
ATOM 1225 N N . PRO A 1 167 ? 32.385 3.607 23.215 1.00 18.66 1010 PRO A N 1
ATOM 1226 C CA . PRO A 1 167 ? 33.580 3.853 24.024 1.00 24.98 1010 PRO A CA 1
ATOM 1227 C C . PRO A 1 167 ? 34.186 5.195 23.641 1.00 22.95 1010 PRO A C 1
ATOM 1228 O O . PRO A 1 167 ? 34.027 5.623 22.499 1.00 20.52 1010 PRO A O 1
ATOM 1232 N N . PRO A 1 168 ? 34.871 5.854 24.585 1.00 24.37 1011 PRO A N 1
ATOM 1233 C CA . PRO A 1 168 ? 35.438 7.179 24.307 1.00 21.15 1011 PRO A CA 1
ATOM 1234 C C . PRO A 1 168 ? 36.361 7.212 23.090 1.00 21.86 1011 PRO A C 1
ATOM 1235 O O . PRO A 1 168 ? 36.401 8.230 22.414 1.00 17.39 1011 PRO A O 1
ATOM 1239 N N . LYS A 1 169 ? 37.077 6.127 22.803 1.00 21.02 1012 LYS A N 1
ATOM 1240 C CA . LYS A 1 169 ? 38.000 6.115 21.666 1.00 22.45 1012 LYS A CA 1
ATOM 1241 C C . LYS A 1 169 ? 37.280 6.245 20.325 1.00 23.49 1012 LYS A C 1
ATOM 1242 O O . LYS A 1 169 ? 37.895 6.601 19.314 1.00 24.83 1012 LYS A O 1
ATOM 1248 N N . SER A 1 170 ? 35.982 5.946 20.317 1.00 21.01 1013 SER A N 1
ATOM 1249 C CA . SER A 1 170 ? 35.192 5.946 19.086 1.00 19.77 1013 SER A CA 1
ATOM 1250 C C . SER A 1 170 ? 34.491 7.272 18.852 1.00 22.98 1013 SER A C 1
ATOM 1251 O O . SER A 1 170 ? 33.733 7.421 17.892 1.00 26.20 1013 SER A O 1
ATOM 1254 N N . VAL A 1 171 ? 34.732 8.231 19.734 1.00 16.53 1014 VAL A N 1
ATOM 1255 C CA . VAL A 1 171 ? 34.005 9.488 19.680 1.00 21.43 1014 VAL A CA 1
ATOM 1256 C C . VAL A 1 171 ? 34.942 10.656 19.924 1.00 17.13 1014 VAL A C 1
ATOM 1257 O O . VAL A 1 171 ? 35.567 10.763 20.977 1.00 15.88 1014 VAL A O 1
ATOM 1261 N N . SER A 1 172 ? 35.055 11.520 18.925 1.00 13.34 1015 SER A N 1
ATOM 1262 C CA . SER A 1 172 ? 35.807 12.753 19.063 1.00 12.18 1015 SER A CA 1
ATOM 1263 C C . SER A 1 172 ? 35.162 13.662 20.113 1.00 14.44 1015 SER A C 1
ATOM 1264 O O . SER A 1 172 ? 34.016 14.084 19.958 1.00 12.75 1015 SER A O 1
ATOM 1267 N N . LYS A 1 173 ? 35.900 13.986 21.172 1.00 13.15 1016 LYS A N 1
ATOM 1268 C CA . LYS A 1 173 ? 35.366 14.887 22.190 1.00 9.82 1016 LYS A CA 1
ATOM 1269 C C . LYS A 1 173 ? 35.046 16.242 21.603 1.00 10.33 1016 LYS A C 1
ATOM 1270 O O . LYS A 1 173 ? 34.060 16.876 21.979 1.00 11.83 1016 LYS A O 1
ATOM 1276 N N . GLU A 1 174 ? 35.896 16.704 20.688 1.00 11.74 1017 GLU A N 1
ATOM 1277 C CA . GLU A 1 174 ? 35.708 18.019 20.109 1.00 9.51 1017 GLU A CA 1
ATOM 1278 C C . GLU A 1 174 ? 34.416 18.063 19.302 1.00 9.69 1017 GLU A C 1
ATOM 1279 O O . GLU A 1 174 ? 33.721 19.080 19.294 1.00 11.82 1017 GLU A O 1
ATOM 1285 N N . ASP A 1 175 ? 34.112 16.978 18.593 1.00 7.29 1018 ASP A N 1
ATOM 1286 C CA . ASP A 1 175 ? 32.869 16.948 17.832 1.00 7.21 1018 ASP A CA 1
ATOM 1287 C C . ASP A 1 175 ? 31.654 16.949 18.758 1.00 8.15 1018 ASP A C 1
ATOM 1288 O O . ASP A 1 175 ? 30.652 17.614 18.463 1.00 9.95 1018 ASP A O 1
ATOM 1293 N N . ILE A 1 176 ? 31.724 16.210 19.865 1.00 8.94 1019 ILE A N 1
ATOM 1294 C CA . ILE A 1 176 ? 30.652 16.303 20.872 1.00 8.14 1019 ILE A CA 1
ATOM 1295 C C . ILE A 1 176 ? 30.520 17.740 21.412 1.00 11.57 1019 ILE A C 1
ATOM 1296 O O . ILE A 1 176 ? 29.414 18.263 21.558 1.00 11.01 1019 ILE A O 1
ATOM 1301 N N . HIS A 1 177 ? 31.644 18.399 21.690 1.00 12.39 1020 HIS A N 1
ATOM 1302 C CA . HIS A 1 177 ? 31.593 19.803 22.095 1.00 11.34 1020 HIS A CA 1
ATOM 1303 C C . HIS A 1 177 ? 30.776 20.661 21.118 1.00 10.83 1020 HIS A C 1
ATOM 1304 O O . HIS A 1 177 ? 30.058 21.567 21.529 1.00 14.52 1020 HIS A O 1
ATOM 1311 N N . SER A 1 178 ? 30.896 20.383 19.821 1.00 11.34 1021 SER A N 1
ATOM 1312 C CA . SER A 1 178 ? 30.198 21.177 18.820 1.00 10.44 1021 SER A CA 1
ATOM 1313 C C . SER A 1 178 ? 28.676 21.038 18.923 1.00 10.47 1021 SER A C 1
ATOM 1314 O O . SER A 1 178 ? 27.944 21.886 18.417 1.00 13.71 1021 SER A O 1
ATOM 1317 N N . MET A 1 179 ? 28.216 19.983 19.590 1.00 10.92 1022 MET A N 1
ATOM 1318 C CA . MET A 1 179 ? 26.781 19.742 19.750 1.00 6.84 1022 MET A CA 1
ATOM 1319 C C . MET A 1 179 ? 26.219 20.501 20.942 1.00 8.51 1022 MET A C 1
ATOM 1320 O O . MET A 1 179 ? 25.012 20.693 21.059 1.00 10.32 1022 MET A O 1
ATOM 1325 N N . VAL A 1 180 ? 27.095 20.921 21.842 1.00 9.83 1023 VAL A N 1
ATOM 1326 C CA . VAL A 1 180 ? 26.628 21.466 23.118 1.00 9.24 1023 VAL A CA 1
ATOM 1327 C C . VAL A 1 180 ? 25.746 22.732 23.003 1.00 7.75 1023 VAL A C 1
ATOM 1328 O O . VAL A 1 180 ? 24.724 22.844 23.682 1.00 9.81 1023 VAL A O 1
ATOM 1332 N N . PRO A 1 181 ? 26.117 23.686 22.137 1.00 9.58 1024 PRO A N 1
ATOM 1333 C CA . PRO A 1 181 ? 25.214 24.840 22.006 1.00 10.59 1024 PRO A CA 1
ATOM 1334 C C . PRO A 1 181 ? 23.822 24.434 21.544 1.00 13.92 1024 PRO A C 1
ATOM 1335 O O . PRO A 1 181 ? 22.825 25.047 21.945 1.00 13.06 1024 PRO A O 1
ATOM 1339 N N . HIS A 1 182 ? 23.743 23.403 20.713 1.00 10.69 1025 HIS A N 1
ATOM 1340 C CA . HIS A 1 182 ? 22.446 22.978 20.192 1.00 8.70 1025 HIS A CA 1
ATOM 1341 C C . HIS A 1 182 ? 21.698 22.228 21.283 1.00 12.57 1025 HIS A C 1
ATOM 1342 O O . HIS A 1 182 ? 20.494 22.375 21.426 1.00 11.89 1025 HIS A O 1
ATOM 1349 N N . LEU A 1 183 ? 22.421 21.450 22.079 1.00 9.40 1026 LEU A N 1
ATOM 1350 C CA . LEU A 1 183 ? 21.793 20.770 23.199 1.00 7.36 1026 LEU A CA 1
ATOM 1351 C C . LEU A 1 183 ? 21.170 21.808 24.136 1.00 10.46 1026 LEU A C 1
ATOM 1352 O O . LEU A 1 183 ? 20.029 21.659 24.577 1.00 10.72 1026 LEU A O 1
ATOM 1357 N N . TYR A 1 184 ? 21.924 22.862 24.446 1.00 10.06 1027 TYR A N 1
ATOM 1358 C CA . TYR A 1 184 ? 21.458 23.854 25.417 1.00 11.42 1027 TYR A CA 1
ATOM 1359 C C . TYR A 1 184 ? 20.253 24.650 24.910 1.00 15.65 1027 TYR A C 1
ATOM 1360 O O . TYR A 1 184 ? 19.398 25.075 25.691 1.00 16.00 1027 TYR A O 1
ATOM 1369 N N . ALA A 1 185 ? 20.170 24.840 23.601 1.00 13.10 1028 ALA A N 1
ATOM 1370 C CA . ALA A 1 185 ? 18.989 25.481 23.031 1.00 10.43 1028 ALA A CA 1
ATOM 1371 C C . ALA A 1 185 ? 17.803 24.521 22.991 1.00 15.39 1028 ALA A C 1
ATOM 1372 O O . ALA A 1 185 ? 16.680 24.894 23.337 1.00 16.33 1028 ALA A O 1
ATOM 1374 N N . HIS A 1 186 ? 18.054 23.287 22.565 1.00 12.09 1029 HIS A N 1
ATOM 1375 C CA . HIS A 1 186 ? 16.965 22.348 22.294 1.00 10.67 1029 HIS A CA 1
ATOM 1376 C C . HIS A 1 186 ? 16.338 21.732 23.542 1.00 16.32 1029 HIS A C 1
ATOM 1377 O O . HIS A 1 186 ? 15.202 21.271 23.493 1.00 15.46 1029 HIS A O 1
ATOM 1384 N N . ILE A 1 187 ? 17.075 21.729 24.651 1.00 12.65 1030 ILE A N 1
ATOM 1385 C CA . ILE A 1 187 ? 16.511 21.386 25.944 1.00 17.60 1030 ILE A CA 1
ATOM 1386 C C . ILE A 1 187 ? 15.309 22.273 26.221 1.00 16.89 1030 ILE A C 1
ATOM 1387 O O . ILE A 1 187 ? 14.398 21.884 26.945 1.00 21.23 1030 ILE A O 1
ATOM 1392 N N . CYS A 1 188 ? 15.311 23.459 25.617 1.00 14.83 1031 CYS A N 1
ATOM 1393 C CA . CYS A 1 188 ? 14.247 24.440 25.808 1.00 19.69 1031 CYS A CA 1
ATOM 1394 C C . CYS A 1 188 ? 13.440 24.694 24.538 1.00 22.79 1031 CYS A C 1
ATOM 1395 O O . CYS A 1 188 ? 12.715 25.688 24.452 1.00 25.24 1031 CYS A O 1
ATOM 1398 N N . ASP A 1 189 ? 13.572 23.808 23.555 1.00 19.54 1032 ASP A N 1
ATOM 1399 C CA . ASP A 1 189 ? 12.926 23.9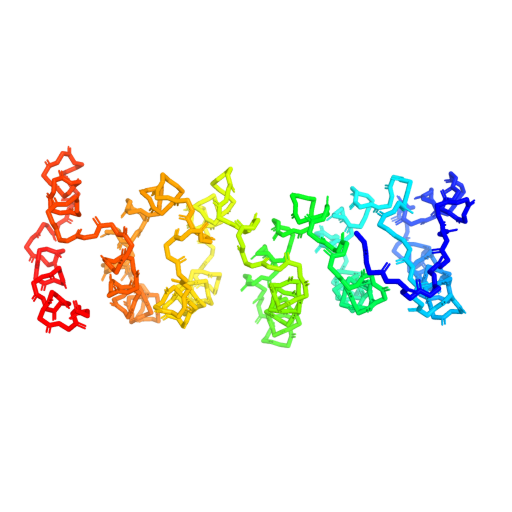98 22.259 1.00 15.34 1032 ASP A CA 1
ATOM 1400 C C . ASP A 1 189 ? 11.425 24.194 22.423 1.00 13.31 1032 ASP A C 1
ATOM 1401 O O . ASP A 1 189 ? 10.834 23.728 23.388 1.00 17.24 1032 ASP A O 1
ATOM 1406 N N . ARG A 1 190 ? 10.824 24.897 21.472 1.00 16.64 1033 ARG A N 1
ATOM 1407 C CA . ARG A 1 190 ? 9.382 25.136 21.497 1.00 24.54 1033 ARG A CA 1
ATOM 1408 C C . ARG A 1 190 ? 8.619 23.845 21.216 1.00 19.46 1033 ARG A C 1
ATOM 1409 O O . ARG A 1 190 ? 7.447 23.700 21.588 1.00 20.60 1033 ARG A O 1
ATOM 1417 N N . ASN A 1 191 ? 9.291 22.907 20.558 1.00 14.23 1034 ASN A N 1
ATOM 1418 C CA . ASN A 1 191 ? 8.681 21.646 20.171 1.00 11.84 1034 ASN A CA 1
ATOM 1419 C C . ASN A 1 191 ? 8.843 20.607 21.279 1.00 14.59 1034 ASN A C 1
ATOM 1420 O O . ASN A 1 191 ? 9.958 20.330 21.719 1.00 13.08 1034 ASN A O 1
ATOM 1425 N N . ALA A 1 192 ? 7.728 20.055 21.749 1.00 9.76 1035 ALA A N 1
ATOM 1426 C CA . ALA A 1 192 ? 7.761 19.113 22.872 1.00 10.73 1035 ALA A CA 1
ATOM 1427 C C . ALA A 1 192 ? 8.560 17.830 22.623 1.00 12.41 1035 ALA A C 1
ATOM 1428 O O . ALA A 1 192 ? 9.123 17.258 23.561 1.00 12.81 1035 ALA A O 1
ATOM 1430 N N . ASP A 1 193 ? 8.575 17.359 21.379 1.00 11.81 1036 ASP A N 1
ATOM 1431 C CA . ASP A 1 193 ? 9.302 16.144 21.025 1.00 11.74 1036 ASP A CA 1
ATOM 1432 C C . ASP A 1 193 ? 10.806 16.413 21.049 1.00 10.43 1036 ASP A C 1
ATOM 1433 O O . ASP A 1 193 ? 11.586 15.600 21.540 1.00 11.17 1036 ASP A O 1
ATOM 1438 N N . VAL A 1 194 ? 11.194 17.548 20.480 1.00 9.54 1037 VAL A N 1
ATOM 1439 C CA . VAL A 1 194 ? 12.586 18.000 20.510 1.00 8.56 1037 VAL A CA 1
ATOM 1440 C C . VAL A 1 194 ? 13.096 18.151 21.946 1.00 12.13 1037 VAL A C 1
ATOM 1441 O O . VAL A 1 194 ? 14.171 17.657 22.287 1.00 12.03 1037 VAL A O 1
ATOM 1445 N N . ARG A 1 195 ? 12.313 18.824 22.784 1.00 11.75 1038 ARG A N 1
ATOM 1446 C CA . ARG A 1 195 ? 12.659 18.988 24.194 1.00 11.34 1038 ARG A CA 1
ATOM 1447 C C . ARG A 1 195 ? 12.868 17.644 24.866 1.00 14.87 1038 ARG A C 1
ATOM 1448 O O . ARG A 1 195 ? 13.871 17.433 25.547 1.00 11.52 1038 ARG A O 1
ATOM 1456 N N . LYS A 1 196 ? 11.914 16.737 24.689 1.00 11.32 1039 LYS A N 1
ATOM 1457 C CA . LYS A 1 196 ? 11.997 15.430 25.329 1.00 11.55 1039 LYS A CA 1
ATOM 1458 C C . LYS A 1 196 ? 13.270 14.701 24.916 1.00 15.54 1039 LYS A C 1
ATOM 1459 O O . LYS A 1 196 ? 14.014 14.192 25.754 1.00 14.55 1039 LYS A O 1
ATOM 1465 N N . ASN A 1 197 ? 13.533 14.662 23.618 1.00 9.81 1040 ASN A N 1
ATOM 1466 C CA . ASN A 1 197 ? 14.659 13.898 23.121 1.00 10.10 1040 ASN A CA 1
ATOM 1467 C C . ASN A 1 197 ? 16.008 14.563 23.448 1.00 8.16 1040 ASN A C 1
ATOM 1468 O O . ASN A 1 197 ? 16.983 13.879 23.751 1.00 13.18 1040 ASN A O 1
ATOM 1473 N N . ALA A 1 198 ? 16.066 15.888 23.398 1.00 9.04 1041 ALA A N 1
ATOM 1474 C CA . ALA A 1 198 ? 17.319 16.565 23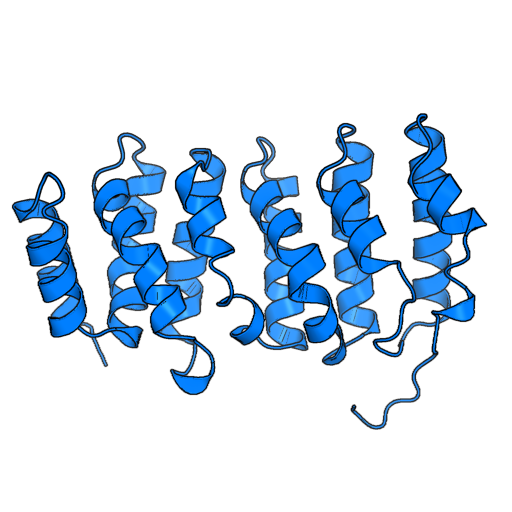.757 1.00 8.80 1041 ALA A CA 1
ATOM 1475 C C . ALA A 1 198 ? 17.658 16.352 25.241 1.00 12.81 1041 ALA A C 1
ATOM 1476 O O . ALA A 1 198 ? 18.818 16.092 25.610 1.00 11.33 1041 ALA A O 1
ATOM 1478 N N . ASN A 1 199 ? 16.651 16.423 26.102 1.00 12.18 1042 ASN A N 1
ATOM 1479 C CA . ASN A 1 199 ? 16.886 16.129 27.510 1.00 8.83 1042 ASN A CA 1
ATOM 1480 C C . ASN A 1 199 ? 17.407 14.714 27.720 1.00 13.62 1042 ASN A C 1
ATOM 1481 O O . ASN A 1 199 ? 18.295 14.487 28.551 1.00 13.54 1042 ASN A O 1
ATOM 1486 N N . GLU A 1 200 ? 16.870 13.767 26.960 1.00 13.55 1043 GLU A N 1
ATOM 1487 C CA . GLU A 1 200 ? 17.305 12.378 27.064 1.00 12.26 1043 GLU A CA 1
ATOM 1488 C C . GLU A 1 200 ? 18.745 12.195 26.604 1.00 13.11 1043 GLU A C 1
ATOM 1489 O O . GLU A 1 200 ? 19.399 11.236 26.986 1.00 13.77 1043 GLU A O 1
ATOM 1495 N N . ALA A 1 201 ? 19.233 13.126 25.790 1.00 9.29 1044 ALA A N 1
ATOM 1496 C CA . ALA A 1 201 ? 20.580 13.045 25.235 1.00 7.98 1044 ALA A CA 1
ATOM 1497 C C . ALA A 1 201 ? 21.617 13.666 26.173 1.00 8.10 1044 ALA A C 1
ATOM 1498 O O . ALA A 1 201 ? 22.815 13.520 25.963 1.00 9.95 1044 ALA A O 1
ATOM 1500 N N . VAL A 1 202 ? 21.162 14.368 27.207 1.00 8.11 1045 VAL A N 1
ATOM 1501 C CA . VAL A 1 202 ? 22.100 15.024 28.118 1.00 7.64 1045 VAL A CA 1
ATOM 1502 C C . VAL A 1 202 ? 23.091 14.028 28.718 1.00 9.51 1045 VAL A C 1
ATOM 1503 O O . VAL A 1 202 ? 24.305 14.272 28.717 1.00 10.53 1045 VAL A O 1
ATOM 1507 N N . LEU A 1 203 ? 22.583 12.893 29.200 1.00 10.64 1046 LEU A N 1
ATOM 1508 C CA . LEU A 1 203 ? 23.448 11.903 29.836 1.00 10.08 1046 LEU A CA 1
ATOM 1509 C C . LEU A 1 203 ? 24.488 11.368 28.861 1.00 11.53 1046 LEU A C 1
ATOM 1510 O O . LEU A 1 203 ? 25.671 11.264 29.192 1.00 10.19 1046 LEU A O 1
ATOM 1515 N N . GLY A 1 204 ? 24.049 11.023 27.657 1.00 11.19 1047 GLY A N 1
ATOM 1516 C CA . GLY A 1 204 ? 24.963 10.549 26.635 1.00 12.18 1047 GLY A CA 1
ATOM 1517 C C . GLY A 1 204 ? 26.090 11.516 26.324 1.00 11.05 1047 GLY A C 1
ATOM 1518 O O . GLY A 1 204 ? 27.234 11.105 26.193 1.00 12.30 1047 GLY A O 1
ATOM 1519 N N . ILE A 1 205 ? 25.764 12.798 26.155 1.00 9.82 1048 ILE A N 1
ATOM 1520 C CA . ILE A 1 205 ? 26.777 13.828 25.943 1.00 11.77 1048 ILE A CA 1
ATOM 1521 C C . ILE A 1 205 ? 27.725 13.888 27.134 1.00 11.87 1048 ILE A C 1
ATOM 1522 O O . ILE A 1 205 ? 28.947 13.913 26.976 1.00 10.84 1048 ILE A O 1
ATOM 1527 N N . MET A 1 206 ? 27.167 13.892 28.339 1.00 7.74 1049 MET A N 1
ATOM 1528 C CA . MET A 1 206 ? 28.001 13.993 29.535 1.00 8.91 1049 MET A CA 1
ATOM 1529 C C . MET A 1 206 ? 28.920 12.791 29.737 1.00 13.24 1049 MET A C 1
ATOM 1530 O O . MET A 1 206 ? 29.997 12.929 30.308 1.00 11.88 1049 MET A O 1
ATOM 1535 N N . ILE A 1 207 ? 28.491 11.613 29.293 1.00 10.98 1050 ILE A N 1
ATOM 1536 C CA . ILE A 1 207 ? 29.336 10.427 29.400 1.00 12.75 1050 ILE A CA 1
ATOM 1537 C C . ILE A 1 207 ? 30.663 10.655 28.673 1.00 14.63 1050 ILE A C 1
ATOM 1538 O O . ILE A 1 207 ? 31.710 10.154 29.098 1.00 17.33 1050 ILE A O 1
ATOM 1543 N N . HIS A 1 208 ? 30.627 11.447 27.607 1.00 12.06 1051 HIS A N 1
ATOM 1544 C CA . HIS A 1 208 ? 31.832 11.740 26.834 1.00 11.79 1051 HIS A CA 1
ATOM 1545 C C . HIS A 1 208 ? 32.573 13.016 27.236 1.00 17.34 1051 HIS A C 1
ATOM 1546 O O . HIS A 1 208 ? 33.795 13.077 27.133 1.00 18.60 1051 HIS A O 1
ATOM 1553 N N . LEU A 1 209 ? 31.849 14.031 27.697 1.00 13.00 1052 LEU A N 1
ATOM 1554 C CA . LEU A 1 209 ? 32.492 15.296 28.049 1.00 11.62 1052 LEU A CA 1
ATOM 1555 C C . LEU A 1 209 ? 32.724 15.454 29.545 1.00 14.02 1052 LEU A C 1
ATOM 1556 O O . LEU A 1 209 ? 33.675 16.124 29.964 1.00 15.82 1052 LEU A O 1
ATOM 1561 N N . GLY A 1 210 ? 31.853 14.855 30.350 1.00 11.73 1053 GLY A N 1
ATOM 1562 C CA . GLY A 1 210 ? 31.887 15.056 31.791 1.00 15.27 1053 GLY A CA 1
ATOM 1563 C C . GLY A 1 210 ? 31.165 16.311 32.267 1.00 14.61 1053 GLY A C 1
ATOM 1564 O O . GLY A 1 210 ? 30.990 17.268 31.512 1.00 14.53 1053 GLY A O 1
ATOM 1565 N N . PHE A 1 211 ? 30.751 16.310 33.533 1.00 14.65 1054 PHE A N 1
ATOM 1566 C CA . PHE A 1 211 ? 30.012 17.428 34.112 1.00 12.92 1054 PHE A CA 1
ATOM 1567 C C . PHE A 1 211 ? 30.768 18.757 34.073 1.00 12.02 1054 PHE A C 1
ATOM 1568 O O . PHE A 1 211 ? 30.219 19.776 33.659 1.00 15.54 1054 PHE A O 1
ATOM 1576 N N . ASP A 1 212 ? 32.024 18.751 34.521 1.00 14.50 1055 ASP A N 1
ATOM 1577 C CA . ASP A 1 212 ? 32.801 19.980 34.602 1.00 14.80 1055 ASP A CA 1
ATOM 1578 C C . ASP A 1 212 ? 32.909 20.711 33.258 1.00 12.64 1055 ASP A C 1
ATOM 1579 O O . ASP A 1 212 ? 32.716 21.927 33.187 1.00 15.81 1055 ASP A O 1
ATOM 1584 N N . ALA A 1 213 ? 33.195 19.965 32.196 1.00 17.62 1056 ALA A N 1
ATOM 1585 C CA . ALA A 1 213 ? 33.326 20.553 30.866 1.00 15.85 1056 ALA A CA 1
ATOM 1586 C C . ALA A 1 213 ? 31.996 21.142 30.391 1.00 14.10 1056 ALA A C 1
ATOM 1587 O O . ALA A 1 213 ? 31.956 22.212 29.784 1.00 13.52 1056 ALA A O 1
ATOM 1589 N N . MET A 1 214 ? 30.898 20.458 30.692 1.00 16.39 1057 MET A N 1
ATOM 1590 C CA . MET A 1 214 ? 29.597 20.948 30.244 1.00 12.52 1057 MET A CA 1
ATOM 1591 C C . MET A 1 214 ? 29.194 22.179 31.030 1.00 14.64 1057 MET A C 1
ATOM 1592 O O . MET A 1 214 ? 28.619 23.120 30.481 1.00 14.16 1057 MET A O 1
ATOM 1597 N N . ASN A 1 215 ? 29.515 22.182 32.318 1.00 14.29 1058 ASN A N 1
ATOM 1598 C CA . ASN A 1 215 ? 29.248 23.344 33.150 1.00 16.59 1058 ASN A CA 1
ATOM 1599 C C . ASN A 1 215 ? 30.094 24.557 32.731 1.00 16.31 1058 ASN A C 1
ATOM 1600 O O . ASN A 1 215 ? 29.615 25.690 32.752 1.00 18.67 1058 ASN A O 1
ATOM 1605 N N . ARG A 1 216 ? 31.337 24.315 32.326 1.00 17.96 1059 ARG A N 1
ATOM 1606 C CA . ARG A 1 216 ? 32.189 25.390 31.816 1.00 15.49 1059 ARG A CA 1
ATOM 1607 C C . ARG A 1 216 ? 31.609 25.984 30.542 1.00 19.21 1059 ARG A C 1
ATOM 1608 O O . ARG A 1 216 ? 31.618 27.204 30.343 1.00 19.33 1059 ARG A O 1
ATOM 1616 N N . ALA A 1 217 ? 31.110 25.108 29.677 1.00 18.58 1060 ALA A N 1
ATOM 1617 C CA . ALA A 1 217 ? 30.483 25.533 28.433 1.00 17.45 1060 ALA A CA 1
ATOM 1618 C C . ALA A 1 217 ? 29.248 26.379 28.724 1.00 17.05 1060 ALA A C 1
ATOM 1619 O O . ALA A 1 217 ? 28.982 27.363 28.036 1.00 17.64 1060 ALA A O 1
ATOM 1621 N N . LEU A 1 218 ? 28.489 25.995 29.746 1.00 13.36 1061 LEU A N 1
ATOM 1622 C CA . LEU A 1 218 ? 27.307 26.751 30.120 1.00 13.18 1061 LEU A CA 1
ATOM 1623 C C . LEU A 1 218 ? 27.690 28.165 30.562 1.00 17.14 1061 LEU A C 1
ATOM 1624 O O . LEU A 1 218 ? 27.060 29.144 30.169 1.00 19.18 1061 LEU A O 1
ATOM 1629 N N . ASP A 1 219 ? 28.731 28.268 31.376 1.00 18.53 1062 ASP A N 1
ATOM 1630 C CA . ASP A 1 219 ? 29.177 29.569 31.860 1.00 19.92 1062 ASP A CA 1
ATOM 1631 C C . ASP A 1 219 ? 29.713 30.448 30.729 1.00 21.45 1062 ASP A C 1
ATOM 1632 O O . ASP A 1 219 ? 29.437 31.644 30.686 1.00 26.30 1062 ASP A O 1
ATOM 1637 N N . LYS A 1 220 ? 30.487 29.857 29.828 1.00 22.38 1063 LYS A N 1
ATOM 1638 C CA . LYS A 1 220 ? 31.106 30.623 28.752 1.00 25.75 1063 LYS A CA 1
ATOM 1639 C C . LYS A 1 220 ? 30.105 31.082 27.703 1.00 25.18 1063 LYS A C 1
ATOM 1640 O O . LYS A 1 220 ? 30.157 32.233 27.250 1.00 29.38 1063 LYS A O 1
ATOM 1646 N N . GLN A 1 221 ? 29.189 30.192 27.326 1.00 20.06 1064 GLN A N 1
ATOM 1647 C CA . GLN A 1 221 ? 28.271 30.468 26.233 1.00 21.81 1064 GLN A CA 1
ATOM 1648 C C . GLN A 1 221 ? 27.083 31.328 26.674 1.00 20.04 1064 GLN A C 1
ATOM 1649 O O . GLN A 1 221 ? 26.427 31.976 25.850 1.00 26.72 1064 GLN A O 1
ATOM 1655 N N . LYS A 1 222 ? 26.809 31.340 27.975 1.00 19.83 1065 LYS A N 1
ATOM 1656 C CA . LYS A 1 222 ? 25.744 32.171 28.518 1.00 25.40 1065 LYS A CA 1
ATOM 1657 C C . LYS A 1 222 ? 24.435 32.026 27.748 1.00 32.48 1065 LYS A C 1
ATOM 1658 O O . LYS A 1 222 ? 23.823 33.028 27.364 1.00 26.62 1065 LYS A O 1
ATOM 1664 N N . PRO A 1 223 ? 23.986 30.781 27.516 1.00 22.64 1066 PRO A N 1
ATOM 1665 C CA . PRO A 1 223 ? 22.709 30.661 26.813 1.00 16.97 1066 PRO A CA 1
ATOM 1666 C C . PRO A 1 223 ? 21.574 31.119 27.723 1.00 18.68 1066 PRO A C 1
ATOM 1667 O O . PRO A 1 223 ? 21.781 31.297 28.922 1.00 22.69 1066 PRO A O 1
ATOM 1671 N N . ALA A 1 224 ? 20.394 31.317 27.147 1.00 25.11 1067 ALA A N 1
ATOM 1672 C CA . ALA A 1 224 ? 19.201 31.625 27.914 1.00 23.78 1067 ALA A CA 1
ATOM 1673 C C . ALA A 1 224 ? 18.799 30.407 28.740 1.00 24.24 1067 ALA A C 1
ATOM 1674 O O . ALA A 1 224 ? 19.184 29.276 28.417 1.00 20.85 1067 ALA A O 1
ATOM 1676 N N . SER A 1 225 ? 18.027 30.642 29.800 1.00 15.75 1068 SER A N 1
ATOM 1677 C CA . SER A 1 225 ? 17.504 29.564 30.630 1.00 18.11 1068 SER A CA 1
ATOM 1678 C C . SER A 1 225 ? 18.625 28.789 31.320 1.00 16.32 1068 SER A C 1
ATOM 1679 O O . SER A 1 225 ? 18.570 27.561 31.424 1.00 17.03 1068 SER A O 1
ATOM 1682 N N . LYS A 1 226 ? 19.633 29.516 31.790 1.00 16.63 1069 LYS A N 1
ATOM 1683 C CA . LYS A 1 226 ? 20.768 28.901 32.475 1.00 16.94 1069 LYS A CA 1
ATOM 1684 C C . LYS A 1 226 ? 20.328 27.994 33.623 1.00 21.60 1069 LYS A C 1
ATOM 1685 O O . LYS A 1 226 ? 20.919 26.938 33.840 1.00 17.83 1069 LYS A O 1
ATOM 1691 N N . LYS A 1 227 ? 19.283 28.398 34.345 1.00 19.42 1070 LYS A N 1
ATOM 1692 C CA . LYS A 1 227 ? 18.785 27.607 35.473 1.00 18.72 1070 LYS A CA 1
ATOM 1693 C C . LYS A 1 227 ? 18.265 26.242 35.045 1.00 14.86 1070 LYS A C 1
ATOM 1694 O O . LYS A 1 227 ? 18.508 25.237 35.718 1.00 17.59 1070 LYS A O 1
ATOM 1700 N N . ASP A 1 228 ? 17.548 26.204 33.927 1.00 14.40 1071 ASP A N 1
ATOM 1701 C CA . ASP A 1 228 ? 17.038 24.946 33.402 1.00 14.42 1071 ASP A CA 1
ATOM 1702 C C . ASP A 1 228 ? 18.132 24.066 32.804 1.00 14.89 1071 ASP A C 1
ATOM 1703 O O . ASP A 1 228 ? 18.091 22.846 32.945 1.00 15.01 1071 ASP A O 1
ATOM 1708 N N . ILE A 1 229 ? 19.113 24.680 32.149 1.00 12.57 1072 ILE A N 1
ATOM 1709 C CA . ILE A 1 229 ? 20.232 23.915 31.604 1.00 13.16 1072 ILE A CA 1
ATOM 1710 C C . ILE A 1 229 ? 21.039 23.297 32.745 1.00 15.06 1072 ILE A C 1
ATOM 1711 O O . ILE A 1 229 ? 21.375 22.107 32.716 1.00 11.79 1072 ILE A O 1
ATOM 1716 N N . LEU A 1 230 ? 21.322 24.094 33.769 1.00 14.04 1073 LEU A N 1
ATOM 1717 C CA . LEU A 1 230 ? 22.066 23.587 34.915 1.00 10.68 1073 LEU A CA 1
ATOM 1718 C C . LEU A 1 230 ? 21.278 22.471 35.602 1.00 12.00 1073 LEU A C 1
ATOM 1719 O O . LEU A 1 230 ? 21.850 21.452 36.004 1.00 11.61 1073 LEU A O 1
ATOM 1724 N N . ALA A 1 231 ? 19.968 22.647 35.711 1.00 11.33 1074 ALA A N 1
ATOM 1725 C CA . ALA A 1 231 ? 19.128 21.610 36.306 1.00 14.48 1074 ALA A CA 1
ATOM 1726 C C . ALA A 1 231 ? 19.274 20.293 35.556 1.00 11.47 1074 ALA A C 1
ATOM 1727 O O . ALA A 1 231 ? 19.371 19.233 36.172 1.00 12.74 1074 ALA A O 1
ATOM 1729 N N . ALA A 1 232 ? 19.291 20.364 34.225 1.00 12.12 1075 ALA A N 1
ATOM 1730 C CA . ALA A 1 232 ? 19.476 19.177 33.386 1.00 9.69 1075 ALA A CA 1
ATOM 1731 C C . ALA A 1 232 ? 20.839 18.525 33.613 1.00 9.46 1075 ALA A C 1
ATOM 1732 O O . ALA A 1 232 ? 20.949 17.303 33.694 1.00 11.33 1075 ALA A O 1
ATOM 1734 N N . LEU A 1 233 ? 21.884 19.336 33.720 1.00 11.69 1076 LEU A N 1
ATOM 1735 C CA . LEU A 1 233 ? 23.213 18.793 33.973 1.00 10.45 1076 LEU A CA 1
ATOM 1736 C C . LEU A 1 233 ? 23.226 18.108 35.332 1.00 12.97 1076 LEU A C 1
ATOM 1737 O O . LEU A 1 233 ? 23.794 17.025 35.483 1.00 12.55 1076 LEU A O 1
ATOM 1742 N N . GLU A 1 234 ? 22.584 18.727 36.320 1.00 9.16 1077 GLU A N 1
ATOM 1743 C CA . GLU A 1 234 ? 22.601 18.163 37.671 1.00 12.36 1077 GLU A CA 1
ATOM 1744 C C . GLU A 1 234 ? 21.765 16.889 37.754 1.00 12.77 1077 GLU A C 1
ATOM 1745 O O . GLU A 1 234 ? 22.091 15.974 38.523 1.00 16.28 1077 GLU A O 1
ATOM 1751 N N . LYS A 1 235 ? 20.701 16.828 36.958 1.00 12.99 1078 LYS A N 1
ATOM 1752 C CA . LYS A 1 235 ? 19.838 15.648 36.926 1.00 13.14 1078 LYS A CA 1
ATOM 1753 C C . LYS A 1 235 ? 20.563 14.430 36.329 1.00 17.39 1078 LYS A C 1
ATOM 1754 O O . LYS A 1 235 ? 20.349 13.300 36.767 1.00 15.59 1078 LYS A O 1
ATOM 1760 N N . ALA A 1 236 ? 21.436 14.673 35.352 1.00 13.43 1079 ALA A N 1
ATOM 1761 C CA . ALA A 1 236 ? 22.130 13.595 34.636 1.00 12.92 1079 ALA A CA 1
ATOM 1762 C C . ALA A 1 236 ? 23.345 13.071 35.391 1.00 18.91 1079 ALA A C 1
ATOM 1763 O O . ALA A 1 236 ? 23.667 11.880 35.338 1.00 15.08 1079 ALA A O 1
ATOM 1765 N N . ARG A 1 237 ? 24.025 13.972 36.086 1.00 17.65 1080 ARG A N 1
ATOM 1766 C CA . ARG A 1 237 ? 25.286 13.655 36.737 1.00 21.81 1080 ARG A CA 1
ATOM 1767 C C . ARG A 1 237 ? 25.286 12.383 37.605 1.00 21.07 1080 ARG A C 1
ATOM 1768 O O . ARG A 1 237 ? 26.201 11.564 37.505 1.00 17.75 1080 ARG A O 1
ATOM 1776 N N . PRO A 1 238 ? 24.277 12.221 38.473 1.00 20.65 1081 PRO A N 1
ATOM 1777 C CA . PRO A 1 238 ? 24.303 11.042 39.348 1.00 16.98 1081 PRO A CA 1
ATOM 1778 C C . PRO A 1 238 ? 24.114 9.729 38.579 1.00 24.43 1081 PRO A C 1
ATOM 1779 O O . PRO A 1 238 ? 24.294 8.652 39.149 1.00 26.05 1081 PRO A O 1
ATOM 1783 N N . ASN A 1 239 ? 23.775 9.821 37.298 1.00 22.92 1082 ASN A N 1
ATOM 1784 C CA . ASN A 1 239 ? 23.573 8.628 36.473 1.00 23.98 1082 ASN A CA 1
ATOM 1785 C C . ASN A 1 239 ? 24.765 8.278 35.596 1.00 22.20 1082 ASN A C 1
ATOM 1786 O O . ASN A 1 239 ? 24.719 7.327 34.808 1.00 24.62 1082 ASN A O 1
ATOM 1791 N N . LEU A 1 240 ? 25.835 9.049 35.728 1.00 16.53 1083 LEU A N 1
ATOM 1792 C CA . LEU A 1 240 ? 27.062 8.752 35.008 1.00 16.00 1083 LEU A CA 1
ATOM 1793 C C . LEU A 1 240 ? 27.678 7.458 35.534 1.00 21.42 1083 LEU A C 1
ATOM 1794 O O . LEU A 1 240 ? 27.520 7.122 36.707 1.00 24.91 1083 LEU A O 1
ATOM 1799 N N . PRO A 1 241 ? 28.394 6.732 34.667 1.00 23.41 1084 PRO A N 1
ATOM 1800 C CA . PRO A 1 241 ? 29.113 5.532 35.111 1.00 31.22 1084 PRO A CA 1
ATOM 1801 C C . PRO A 1 241 ? 30.108 5.871 36.214 1.00 38.31 1084 PRO A C 1
ATOM 1802 O O . PRO A 1 241 ? 30.728 6.932 36.135 1.00 39.28 1084 PRO A O 1
#

Radius of gyration: 19.49 Å; Cα contacts (8 Å, |Δi|>4): 329; chains: 1; bounding box: 33×44×58 Å

B-factor: mean 18.31, std 10.31, range [4.66, 75.72]

InterPro domains:
  IPR011989 Armadillo-like helical [G3DSA:1.25.10.10] (2-253)
  IPR011989 Armadillo-like helical [G3DSA:1.25.10.10] (265-497)
  IPR011989 Armadillo-like helical [G3DSA:1.25.10.10] (579-825)
  IPR011989 Armadillo-like helical [G3DSA:1.25.10.10] (846-1084)
  IPR011989 Armadillo-like helical [G3DSA:1.25.10.10] (1141-1411)
  IPR016024 Armadillo-type fold [SSF48371] (16-473)
  IPR016024 Armadillo-type fold [SSF48371] (594-1405)
  IPR016024 Armadillo-type fold [SSF48371] (1584-1846)
  IPR021133 HEAT, type 2 [PS50077] (440-478)
  IPR024395 CLASP N-terminal domain [PF12348] (867-1046)
  IPR034085 TOG domain [SM01349] (1-227)
  IPR034085 TOG domain [SM01349] (268-507)
  IPR034085 TOG domain [SM01349] (579-812)
  IPR034085 TOG domain [SM01349] (850-1085)
  IPR034085 TOG domain [SM01349] (1177-1413)
  IPR045110 XMAP215 [PTHR12609] (2-2038)
  IPR048491 XMAP215/Dis1/CLASP, TOG domain [PF21041] (6-218)
  IPR048491 XMAP215/Dis1/CLASP, TOG domain [PF21041] (285-490)
  IPR048491 XMAP215/Dis1/CLASP, TOG domain [PF21041] (601-803)
  IPR048491 XMAP215/Dis1/CLASP, TOG domain [PF21041] (1241-1384)

Solvent-accessible surface area: 11791 Å² total; per-residue (Å²): 141,72,181,94,113,36,68,60,0,25,102,83,15,64,142,73,12,27,161,43,2,71,48,201,63,75,128,39,19,47,88,0,0,77,105,0,76,54,25,2,62,153,17,185,44,0,86,44,52,3,55,92,0,3,60,20,0,22,119,32,7,80,16,118,32,55,125,0,16,46,49,0,2,64,4,0,67,41,1,0,85,2,4,16,65,14,1,134,89,20,3,170,57,0,0,57,6,1,2,122,13,0,19,37,142,82,75,117,4,49,46,30,0,43,78,0,0,40,13,2,1,120,73,14,28,20,101,31,0,0,75,69,83,20,0,3,87,18,0,151,74,17,48,65,31,8,11,30,36,0,0,41,8,0,18,100,43,0,58,67,24,57,108,164,21,7,46,122,126,6,0,61,19,0,0,59,32,0,2,57,16,12,55,11,199,46,63,84,0,89,126,17,0,62,92,0,3,51,0,0,1,53,18,14,26,30,91,14,0,42,153,9,2,79,168,78,152,34,87,51,78,182,85,0,57,53,13,0,94,165,10,119,104,100,50,145

CATH classification: 1.25.10.10

Secondary structure (DSSP, 8-state):
--SS--B--GGGS-HHHHHHHT-SSHHHHHHHHHHHHHHHHHH-SB-S--TTHHHHHHHHHT-SSHHHHHHHHHHHHHHHHHHGGGGGGGHHHHHHHHHHHTT-SSHHHHHHHHHHHHHHHHHH-SGGGSSTTHHHHHHHT--HHHHHHHHHHHHHHGGGS-GGGS-HHHHHHHHHHHHHHTT-SSHHHHHHHHHHHHHHHHHH-HHHHHHHHHHH--S-HHHHHHHHHHHGGG--

Organism: Drosophila melanogaster (NCBI:txid7227)

GO terms:
  GO:0015631 tubulin binding (F, IDA)
  GO:0035371 microtubule plus-end (C, IDA)
  GO:0090063 positive regulation of microtubule nucleation (P, IDA)
  GO:0000278 mitotic cell cycle (P, HMP)
  GO:0005813 centrosome (C, TAS)
  GO:0045196 establishment or maintenance of neuroblast polarity (P, IMP)
  GO:0045450 bicoid mRNA localization (P, IMP)
  GO:0016325 oocyte microtubule cytoskeleton organization (P, IMP)
  GO:0031122 cytoplasmic microtubule organization (P, IMP)
  GO:0048477 oogenesis (P, IMP)
  GO:0007029 endoplasmic reticulum organization (P, IMP)
  GO:0007143 female meiotic nuclear division (P, IMP)
  GO:0007344 pronuclear fusion (P, IMP)
  GO:0007411 axon guidance (P, IMP)
  GO:0000022 mitotic spindle elongation (P, IMP)
  GO:0000132 establishment of mitotic spindle orientation (P, IMP)
  GO:0005515 protein binding (F, IPI)
  GO:0005813 centrosome (C, IDA)
  GO:0005819 spindle (C, IDA)